Protein AF-A0A2M9EY17-F1 (afdb_monomer_lite)

Foldseek 3Di:
DDDPPPPPVVVVVPDPPPPDDPVRVVVVVVVVVVVVVVPDDPDDDDDDDDDDDDDDDDDPDPPVVPPVVPPPDPDDDDDDDDDDDDDDDDDDDDDDDDDPPPDQDDDDQVVVLVVVVVLLVCLVVVQQLVNLVQAAQPLAEFEALALDDDPQGDGDHSVCSRCQLVDQDWHQRAAAPPRHTPIGRPVVCSVPRVPSVVQVPQPDKDKQDPDPPPVSSVSVCVVVVQKIKIKRWHFADVVVPRQFTKIWIFIWHAHPVPRDTGTNYIHIHHRGD

pLDDT: mean 73.75, std 23.74, range [29.44, 98.62]

Organism: NCBI:txid2041346

Radius of gyration: 27.08 Å; chains: 1; bounding box: 91×49×74 Å

Structure (mmCIF, N/CA/C/O backbone):
data_AF-A0A2M9EY17-F1
#
_entry.id   AF-A0A2M9EY17-F1
#
loop_
_atom_site.group_PDB
_atom_site.id
_atom_site.type_symbol
_atom_site.label_atom_id
_atom_site.label_alt_id
_atom_site.label_comp_id
_atom_site.label_asym_id
_atom_site.label_entity_id
_atom_site.label_seq_id
_atom_site.pdbx_PDB_ins_code
_atom_site.Cartn_x
_atom_site.Cartn_y
_atom_site.Cartn_z
_atom_site.occupancy
_atom_site.B_iso_or_equiv
_atom_site.auth_seq_id
_atom_site.auth_comp_id
_atom_site.auth_asym_id
_atom_site.auth_atom_id
_atom_site.pdbx_PDB_model_num
ATOM 1 N N . MET A 1 1 ? 20.977 26.291 55.403 1.00 42.66 1 MET A N 1
ATOM 2 C CA . MET A 1 1 ? 21.279 25.354 54.302 1.00 42.66 1 MET A CA 1
ATOM 3 C C . MET A 1 1 ? 20.922 23.954 54.754 1.00 42.66 1 MET A C 1
ATOM 5 O O . MET A 1 1 ? 21.563 23.504 55.690 1.00 42.66 1 MET A O 1
ATOM 9 N N . ASN A 1 2 ? 19.903 23.319 54.171 1.00 39.16 2 ASN A N 1
ATOM 10 C CA . ASN A 1 2 ? 20.033 22.045 53.445 1.00 39.16 2 ASN A CA 1
ATOM 11 C C . ASN A 1 2 ? 18.623 21.537 53.087 1.00 39.16 2 ASN A C 1
ATOM 13 O O . ASN A 1 2 ? 18.095 20.661 53.755 1.00 39.16 2 ASN A O 1
ATOM 17 N N . ASP A 1 3 ? 18.000 22.141 52.072 1.00 48.25 3 ASP A N 1
ATOM 18 C CA . ASP A 1 3 ? 16.639 21.792 51.627 1.00 48.25 3 ASP A CA 1
ATOM 19 C C . ASP A 1 3 ? 16.604 21.599 50.099 1.00 48.25 3 ASP A C 1
ATOM 21 O O . ASP A 1 3 ? 15.743 22.098 49.382 1.00 48.25 3 ASP A O 1
ATOM 25 N N . GLN A 1 4 ? 17.643 20.943 49.569 1.00 44.94 4 GLN A N 1
ATOM 26 C CA . GLN A 1 4 ? 17.802 20.672 48.132 1.00 44.94 4 GLN A CA 1
ATOM 27 C C . GLN A 1 4 ? 17.848 19.179 47.780 1.00 44.94 4 GLN A C 1
ATOM 29 O O . GLN A 1 4 ? 18.034 18.841 46.618 1.00 44.94 4 GLN A O 1
ATOM 34 N N . HIS A 1 5 ? 17.645 18.276 48.745 1.00 44.19 5 HIS A N 1
ATOM 35 C CA . HIS A 1 5 ? 17.705 16.832 48.483 1.00 44.19 5 HIS A CA 1
ATOM 36 C C . HIS A 1 5 ? 16.340 16.162 48.254 1.00 44.19 5 HIS A C 1
ATOM 38 O O . HIS A 1 5 ? 16.318 15.052 47.748 1.00 44.19 5 HIS A O 1
ATOM 44 N N . HIS A 1 6 ? 15.207 16.810 48.550 1.00 48.88 6 HIS A N 1
ATOM 45 C CA . HIS A 1 6 ? 13.870 16.212 48.350 1.00 48.88 6 HIS A CA 1
ATOM 46 C C . HIS A 1 6 ? 13.214 16.525 46.993 1.00 48.88 6 HIS A C 1
ATOM 48 O O . HIS A 1 6 ? 12.151 16.002 46.664 1.00 48.88 6 HIS A O 1
ATOM 54 N N . THR A 1 7 ? 13.838 17.370 46.173 1.00 49.84 7 THR A N 1
ATOM 55 C CA . THR A 1 7 ? 13.263 17.839 44.901 1.00 49.84 7 THR A CA 1
ATOM 56 C C . THR A 1 7 ? 13.821 17.132 43.666 1.00 49.84 7 THR A C 1
ATOM 58 O O . THR A 1 7 ? 13.315 17.372 42.571 1.00 49.84 7 THR A O 1
ATOM 61 N N . ALA A 1 8 ? 14.830 16.266 43.822 1.00 41.91 8 ALA A N 1
ATOM 62 C CA . ALA A 1 8 ? 15.390 15.469 42.729 1.00 41.91 8 ALA A CA 1
ATOM 63 C C . ALA A 1 8 ? 14.591 14.176 42.496 1.00 41.91 8 ALA A C 1
ATOM 65 O O . ALA A 1 8 ? 14.202 13.908 41.363 1.00 41.91 8 ALA A O 1
ATOM 66 N N . ASP A 1 9 ? 14.259 13.445 43.564 1.00 43.22 9 ASP A N 1
ATOM 67 C CA . ASP A 1 9 ? 13.534 12.168 43.463 1.00 43.22 9 ASP A CA 1
ATOM 68 C C . ASP A 1 9 ? 12.094 12.374 42.968 1.00 43.22 9 ASP A C 1
ATOM 70 O O . ASP A 1 9 ? 11.651 11.721 42.030 1.00 43.22 9 ASP A O 1
ATOM 74 N N . THR A 1 10 ? 11.413 13.411 43.465 1.00 47.94 10 THR A N 1
ATOM 75 C CA . THR A 1 10 ? 10.049 13.772 43.033 1.00 47.94 10 THR A CA 1
ATOM 76 C C . THR A 1 10 ? 9.971 14.208 41.557 1.00 47.94 10 THR A C 1
ATOM 78 O O . THR A 1 10 ? 8.896 14.229 40.966 1.00 47.94 10 THR A O 1
ATOM 81 N N . LYS A 1 11 ? 11.104 14.574 40.939 1.00 44.88 11 LYS A N 1
ATOM 82 C CA . LYS A 1 11 ? 11.179 14.943 39.515 1.00 44.88 11 LYS A CA 1
ATOM 83 C C . LYS A 1 11 ? 11.562 13.777 38.606 1.00 44.88 11 LYS A C 1
ATOM 85 O O . LYS A 1 11 ? 11.354 13.894 37.405 1.00 44.88 11 LYS A O 1
ATOM 90 N N . LEU A 1 12 ? 12.090 12.681 39.149 1.00 43.88 12 LEU A N 1
ATOM 91 C CA . LEU A 1 12 ? 12.387 11.461 38.393 1.00 43.88 12 LEU A CA 1
ATOM 92 C C . LEU A 1 12 ? 11.115 10.648 38.106 1.00 43.88 12 LEU A C 1
ATOM 94 O O . LEU A 1 12 ? 10.988 10.104 37.014 1.00 43.88 12 LEU A O 1
ATOM 98 N N . ASP A 1 13 ? 10.139 10.673 39.017 1.00 47.03 13 ASP A N 1
ATOM 99 C CA . ASP A 1 13 ? 8.850 9.976 38.858 1.00 47.03 13 ASP A CA 1
ATOM 100 C C . ASP A 1 13 ? 7.864 10.687 37.909 1.00 47.03 13 ASP A C 1
ATOM 102 O O . ASP A 1 13 ? 6.855 10.113 37.508 1.00 47.03 13 ASP A O 1
ATOM 106 N N . ALA A 1 14 ? 8.153 11.936 37.525 1.00 45.75 14 ALA A N 1
ATOM 107 C CA . ALA A 1 14 ? 7.333 12.733 36.607 1.00 45.75 14 ALA A CA 1
ATOM 108 C C . ALA A 1 14 ? 7.756 12.600 35.131 1.00 45.75 14 ALA A C 1
ATOM 110 O O . ALA A 1 14 ? 7.142 13.217 34.258 1.00 45.75 14 ALA A O 1
ATOM 111 N N . PHE A 1 15 ? 8.801 11.820 34.834 1.00 33.03 15 PHE A N 1
ATOM 112 C CA . PHE A 1 15 ? 9.148 11.495 33.455 1.00 33.03 15 PHE A CA 1
ATOM 113 C C . PHE A 1 15 ? 8.237 10.371 32.954 1.00 33.03 15 PHE A C 1
ATOM 115 O O . PHE A 1 15 ? 8.112 9.352 33.638 1.00 33.03 15 PHE A O 1
ATOM 122 N N . PRO A 1 16 ? 7.628 10.495 31.759 1.00 39.47 16 PRO A N 1
ATOM 123 C CA . PRO A 1 16 ? 6.970 9.362 31.135 1.00 39.47 16 PRO A CA 1
ATOM 124 C C . PRO A 1 16 ? 8.016 8.258 30.978 1.00 39.47 16 PRO A C 1
ATOM 126 O O . PRO A 1 16 ? 8.983 8.388 30.226 1.00 39.47 16 PRO A O 1
ATOM 129 N N . THR A 1 17 ? 7.856 7.177 31.738 1.00 43.03 17 THR A N 1
ATOM 130 C CA . THR A 1 17 ? 8.627 5.963 31.506 1.00 43.03 17 THR A CA 1
ATOM 131 C C . THR A 1 17 ? 8.136 5.419 30.179 1.00 43.03 17 THR A C 1
ATOM 133 O O . THR A 1 17 ? 7.082 4.795 30.100 1.00 43.03 17 THR A O 1
ATOM 136 N N . TYR A 1 18 ? 8.869 5.716 29.109 1.00 47.34 18 TYR A N 1
ATOM 137 C CA . TYR A 1 18 ? 8.603 5.149 27.797 1.00 47.34 18 TYR A CA 1
ATOM 138 C C . TYR A 1 18 ? 8.877 3.642 27.880 1.00 47.34 18 TYR A C 1
ATOM 140 O O . TYR A 1 18 ? 9.994 3.169 27.664 1.00 47.34 18 TYR A O 1
ATOM 148 N N . ARG A 1 19 ? 7.866 2.876 28.303 1.00 48.00 19 ARG A N 1
ATOM 149 C CA . ARG A 1 19 ? 7.879 1.418 28.259 1.00 48.00 19 ARG A CA 1
ATOM 150 C C . ARG A 1 19 ? 7.692 1.017 26.804 1.00 48.00 19 ARG A C 1
ATOM 152 O O . ARG A 1 19 ? 6.577 0.869 26.327 1.00 48.00 19 ARG A O 1
ATOM 159 N N . MET A 1 20 ? 8.808 0.868 26.102 1.00 58.88 20 MET A N 1
ATOM 160 C CA . MET A 1 20 ? 8.839 0.192 24.808 1.00 58.88 20 MET A CA 1
ATOM 161 C C . MET A 1 20 ? 8.267 -1.222 24.962 1.00 58.88 20 MET A C 1
ATOM 163 O O . MET A 1 20 ? 8.615 -1.906 25.930 1.00 58.88 20 MET A O 1
ATOM 167 N N . SER A 1 21 ? 7.430 -1.657 24.016 1.00 71.88 21 SER A N 1
ATOM 168 C CA . SER A 1 21 ? 6.984 -3.052 23.926 1.00 71.88 21 SER A CA 1
ATOM 169 C C . SER A 1 21 ? 8.189 -3.993 23.799 1.00 71.88 21 SER A C 1
ATOM 171 O O . SER A 1 21 ? 9.251 -3.594 23.310 1.00 71.88 21 SER A O 1
ATOM 173 N N . GLU A 1 22 ? 8.048 -5.255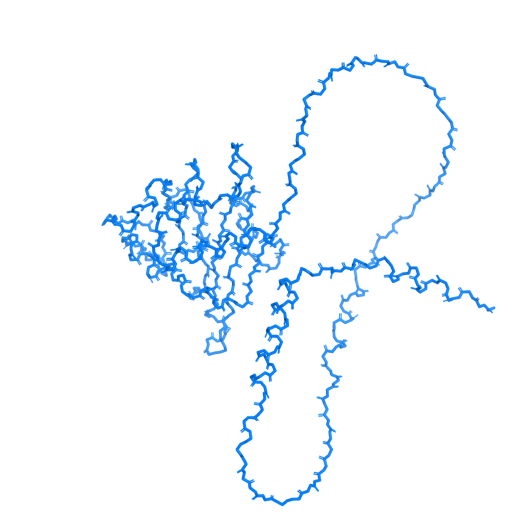 24.216 1.00 58.22 22 GLU A N 1
ATOM 174 C CA . GLU A 1 22 ? 9.139 -6.235 24.082 1.00 58.22 22 GLU A CA 1
ATOM 175 C C . GLU A 1 22 ? 9.585 -6.396 22.620 1.00 58.22 22 GLU A C 1
ATOM 177 O O . GLU A 1 22 ? 10.775 -6.554 22.356 1.00 58.22 22 GLU A O 1
ATOM 182 N N . SER A 1 23 ? 8.659 -6.261 21.661 1.00 56.22 23 SER A N 1
ATOM 183 C CA . SER A 1 23 ? 8.964 -6.278 20.227 1.00 56.22 23 SER A CA 1
ATOM 184 C C . SER A 1 23 ? 9.817 -5.083 19.794 1.00 56.22 23 SER A C 1
ATOM 186 O O . SER A 1 23 ? 10.817 -5.271 19.101 1.00 56.22 23 SER A O 1
ATOM 188 N N . ALA A 1 24 ? 9.492 -3.868 20.247 1.00 58.94 24 ALA A N 1
ATOM 189 C CA . ALA A 1 24 ? 10.274 -2.670 19.950 1.00 58.94 24 ALA A CA 1
ATOM 190 C C . ALA A 1 24 ? 11.677 -2.743 20.573 1.00 58.94 24 ALA A C 1
ATOM 192 O O . ALA A 1 24 ? 12.666 -2.425 19.911 1.00 58.94 24 ALA A O 1
ATOM 193 N N . GLN A 1 25 ? 11.787 -3.230 21.814 1.00 60.50 25 GLN A N 1
ATOM 194 C CA . GLN A 1 25 ? 13.082 -3.459 22.461 1.00 60.50 25 GLN A CA 1
ATOM 195 C C . GLN A 1 25 ? 13.911 -4.502 21.711 1.00 60.50 25 GLN A C 1
ATOM 197 O O . GLN A 1 25 ? 15.105 -4.296 21.488 1.00 60.50 25 GLN A O 1
ATOM 202 N N . HIS A 1 26 ? 13.283 -5.601 21.287 1.00 56.53 26 HIS A N 1
ATOM 203 C CA . HIS A 1 26 ? 13.953 -6.653 20.535 1.00 56.53 26 HIS A CA 1
ATOM 204 C C . HIS A 1 26 ? 14.445 -6.149 19.173 1.00 56.53 26 HIS A C 1
ATOM 206 O O . HIS A 1 26 ? 15.588 -6.413 18.810 1.00 56.53 26 HIS A O 1
ATOM 212 N N . ARG A 1 27 ? 13.636 -5.356 18.459 1.00 63.97 27 ARG A N 1
ATOM 213 C CA . ARG A 1 27 ? 13.999 -4.751 17.168 1.00 63.97 27 ARG A CA 1
ATOM 214 C C . ARG A 1 27 ? 15.152 -3.759 17.299 1.00 63.97 27 ARG A C 1
ATOM 216 O O . ARG A 1 27 ? 16.126 -3.854 16.558 1.00 63.97 27 ARG A O 1
ATOM 223 N N . ILE A 1 28 ? 15.096 -2.859 18.284 1.00 65.31 28 ILE A N 1
ATOM 224 C CA . ILE A 1 28 ? 16.197 -1.923 18.569 1.00 65.31 28 ILE A CA 1
ATOM 225 C C . ILE A 1 28 ? 17.470 -2.698 18.906 1.00 65.31 28 ILE A C 1
ATOM 227 O O . ILE A 1 28 ? 18.537 -2.391 18.379 1.00 65.31 28 ILE A O 1
ATOM 231 N N . HIS A 1 29 ? 17.364 -3.732 19.742 1.00 65.81 29 HIS A N 1
ATOM 232 C CA . HIS A 1 29 ? 18.496 -4.588 20.071 1.00 65.81 29 HIS A CA 1
ATOM 233 C C . HIS A 1 29 ? 19.084 -5.255 18.821 1.00 65.81 29 HIS A C 1
ATOM 235 O O . HIS A 1 29 ? 20.292 -5.185 18.613 1.00 65.81 29 HIS A O 1
ATOM 241 N N . GLN A 1 30 ? 18.253 -5.842 17.957 1.00 70.81 30 GLN A N 1
ATOM 242 C CA . GLN A 1 30 ? 18.705 -6.467 16.712 1.00 70.81 30 GLN A CA 1
ATOM 243 C C . GLN A 1 30 ? 19.385 -5.468 15.771 1.00 70.81 30 GLN A C 1
ATOM 245 O O . GLN A 1 30 ? 20.467 -5.761 15.261 1.00 70.81 30 GLN A O 1
ATOM 250 N N . ASN A 1 31 ? 18.818 -4.273 15.597 1.00 63.84 31 ASN A N 1
ATOM 251 C CA . ASN A 1 31 ? 19.396 -3.231 14.749 1.00 63.84 31 ASN A CA 1
ATOM 252 C C . ASN A 1 31 ? 20.751 -2.750 15.290 1.00 63.84 31 ASN A C 1
ATOM 254 O O . ASN A 1 31 ? 21.710 -2.616 14.528 1.00 63.84 31 ASN A O 1
ATOM 258 N N . VAL A 1 32 ? 20.873 -2.581 16.612 1.00 68.62 32 VAL A N 1
ATOM 259 C CA . VAL A 1 32 ? 22.149 -2.254 17.269 1.00 68.62 32 VAL A CA 1
ATOM 260 C C . VAL A 1 32 ? 23.169 -3.377 17.074 1.00 68.62 32 VAL A C 1
ATOM 262 O O . VAL A 1 32 ? 24.311 -3.103 16.711 1.00 68.62 32 VAL A O 1
ATOM 265 N N . MET A 1 33 ? 22.783 -4.641 17.264 1.00 75.81 33 MET A N 1
ATOM 266 C CA . MET A 1 33 ? 23.694 -5.779 17.094 1.00 75.81 33 MET A CA 1
ATOM 267 C C . MET A 1 33 ? 24.167 -5.918 15.641 1.00 75.81 33 MET A C 1
ATOM 269 O O . MET A 1 33 ? 25.360 -6.099 15.408 1.00 75.81 33 MET A O 1
ATOM 273 N N . LYS A 1 34 ? 23.273 -5.735 14.663 1.00 71.00 34 LYS A N 1
ATOM 274 C CA . LYS A 1 34 ? 23.604 -5.727 13.230 1.00 71.00 34 LYS A CA 1
ATOM 275 C C . LYS A 1 34 ? 24.572 -4.590 12.882 1.00 71.00 34 LYS A C 1
ATOM 277 O O . LYS A 1 34 ? 25.550 -4.818 12.172 1.00 71.00 34 LYS A O 1
ATOM 282 N N . ALA A 1 35 ? 24.358 -3.389 13.423 1.00 65.50 35 ALA A N 1
ATOM 283 C CA . ALA A 1 35 ? 25.265 -2.255 13.235 1.00 65.50 35 ALA A CA 1
ATOM 284 C C . ALA A 1 35 ? 26.655 -2.514 13.848 1.00 65.50 35 ALA A C 1
ATOM 286 O O . ALA A 1 35 ? 27.679 -2.205 13.235 1.00 65.50 35 ALA A O 1
ATOM 287 N N . LEU A 1 36 ? 26.709 -3.141 15.028 1.00 64.62 36 LEU A N 1
ATOM 288 C CA . LEU A 1 36 ? 27.965 -3.535 15.675 1.00 64.62 36 LEU A CA 1
ATOM 289 C C . LEU A 1 36 ? 28.702 -4.635 14.894 1.00 64.62 36 LEU A C 1
ATOM 291 O O . LEU A 1 36 ? 29.928 -4.589 14.787 1.00 64.62 36 LEU A O 1
ATOM 295 N N . GLU A 1 37 ? 27.980 -5.591 14.305 1.00 73.50 37 GLU A N 1
ATOM 296 C CA . GLU A 1 37 ? 28.561 -6.617 13.431 1.00 73.50 37 GLU A CA 1
ATOM 297 C C . GLU A 1 37 ? 29.137 -6.024 12.141 1.00 73.50 37 GLU A C 1
ATOM 299 O O . GLU A 1 37 ? 30.220 -6.422 11.709 1.00 73.50 37 GLU A O 1
ATOM 304 N N . GLN A 1 38 ? 28.461 -5.039 11.546 1.00 65.06 38 GLN A N 1
ATOM 305 C CA . GLN A 1 38 ? 28.945 -4.346 10.348 1.00 65.06 38 GLN A CA 1
ATOM 306 C C . GLN A 1 38 ? 30.191 -3.490 10.620 1.00 65.06 38 GLN A C 1
ATOM 308 O O . GLN A 1 38 ? 31.031 -3.327 9.734 1.00 65.06 38 GLN A O 1
ATOM 313 N N . GLN A 1 39 ? 30.349 -2.989 11.848 1.00 48.94 39 GLN A N 1
ATOM 314 C CA . GLN A 1 39 ? 31.525 -2.225 12.272 1.00 48.94 39 GLN A CA 1
ATOM 315 C C . GLN A 1 39 ? 32.676 -3.091 12.806 1.00 48.94 39 GLN A C 1
ATOM 317 O O . GLN A 1 39 ? 33.771 -2.570 13.037 1.00 48.94 39 GLN A O 1
ATOM 322 N N . ALA A 1 40 ? 32.488 -4.404 12.976 1.00 43.78 40 ALA A N 1
ATOM 323 C CA . ALA A 1 40 ? 33.559 -5.292 13.408 1.00 43.78 40 ALA A CA 1
ATOM 324 C C . ALA A 1 40 ? 34.604 -5.460 12.281 1.00 43.78 40 ALA A C 1
ATOM 326 O O . ALA A 1 40 ? 34.303 -6.030 11.226 1.00 43.78 40 ALA A O 1
ATOM 327 N N . PRO A 1 41 ? 35.863 -5.010 12.457 1.00 46.22 41 PRO A N 1
ATOM 328 C CA . PRO A 1 41 ? 36.870 -5.161 11.419 1.00 46.22 41 PRO A CA 1
ATOM 329 C C . PRO A 1 41 ? 37.182 -6.649 11.209 1.00 46.22 41 PRO A C 1
ATOM 331 O O . PRO A 1 41 ? 37.627 -7.337 12.129 1.00 46.22 41 PRO A O 1
ATOM 334 N N . LYS A 1 42 ? 37.027 -7.146 9.973 1.00 44.19 42 LYS A N 1
ATOM 335 C CA . LYS A 1 42 ? 37.555 -8.455 9.550 1.00 44.19 42 LYS A CA 1
ATOM 336 C C . LYS A 1 42 ? 39.089 -8.423 9.585 1.00 44.19 42 LYS A C 1
ATOM 338 O O . LYS A 1 42 ? 39.743 -8.235 8.560 1.00 44.19 42 LYS A O 1
ATOM 343 N N . GLN A 1 43 ? 39.689 -8.608 10.761 1.00 39.84 43 GLN A N 1
ATOM 344 C CA . GLN A 1 43 ? 41.131 -8.804 10.893 1.00 39.84 43 GLN A CA 1
ATOM 345 C C . GLN A 1 43 ? 41.516 -10.170 10.312 1.00 39.84 43 GLN A C 1
ATOM 347 O O . GLN A 1 43 ? 41.416 -11.207 10.966 1.00 39.84 43 GLN A O 1
ATOM 352 N N . LYS A 1 44 ? 42.010 -10.177 9.069 1.00 37.06 44 LYS A N 1
ATOM 353 C CA . LYS A 1 44 ? 42.885 -11.256 8.604 1.00 37.06 44 LYS A CA 1
ATOM 354 C C . LYS A 1 44 ? 44.183 -11.178 9.410 1.00 37.06 44 LYS A C 1
ATOM 356 O O . LYS A 1 44 ? 44.925 -10.205 9.315 1.00 37.06 44 LYS A O 1
ATOM 361 N N . LEU A 1 45 ? 44.441 -12.214 10.204 1.00 37.00 45 LEU A N 1
ATOM 362 C CA . LEU A 1 45 ? 45.699 -12.435 10.915 1.00 37.00 45 LEU A CA 1
ATOM 363 C C . LEU A 1 45 ? 46.871 -12.493 9.922 1.00 37.00 45 LEU A C 1
ATOM 365 O O . LEU A 1 45 ? 47.128 -13.528 9.312 1.00 37.00 45 LEU A O 1
ATOM 369 N N . THR A 1 46 ? 47.632 -11.406 9.811 1.00 36.28 46 THR A N 1
ATOM 370 C CA . THR A 1 46 ? 49.025 -11.453 9.352 1.00 36.28 46 THR A CA 1
ATOM 371 C C . THR A 1 46 ? 49.934 -10.913 10.446 1.00 36.28 46 THR A C 1
ATOM 373 O O . THR A 1 46 ? 49.801 -9.789 10.920 1.00 36.28 46 THR A O 1
ATOM 376 N N . ARG A 1 47 ? 50.833 -11.792 10.877 1.00 40.50 47 ARG A N 1
ATOM 377 C CA . ARG A 1 47 ? 51.771 -11.685 11.995 1.00 40.50 47 ARG A CA 1
ATOM 378 C C . ARG A 1 47 ? 52.835 -10.608 11.719 1.00 40.50 47 ARG A C 1
ATOM 380 O O . ARG A 1 47 ? 53.513 -10.707 10.702 1.00 40.50 47 ARG A O 1
ATOM 387 N N . GLY A 1 48 ? 53.044 -9.647 12.632 1.00 35.44 48 GLY A N 1
ATOM 388 C CA . GLY A 1 48 ? 54.162 -8.694 12.514 1.00 35.44 48 GLY A CA 1
ATOM 389 C C . GLY A 1 48 ? 54.229 -7.528 13.522 1.00 35.44 48 GLY A C 1
ATOM 390 O O . GLY A 1 48 ? 53.868 -6.417 13.185 1.00 35.44 48 GLY A O 1
ATOM 391 N N . ILE A 1 49 ? 54.754 -7.801 14.725 1.00 35.75 49 ILE A N 1
ATOM 392 C CA . ILE A 1 49 ? 55.632 -6.962 15.587 1.00 35.75 49 ILE A CA 1
ATOM 393 C C . ILE A 1 49 ? 55.198 -5.534 16.053 1.00 35.75 49 ILE A C 1
ATOM 395 O O . ILE A 1 49 ? 55.438 -4.525 15.402 1.00 35.75 49 ILE A O 1
ATOM 399 N N . SER A 1 50 ? 54.854 -5.507 17.353 1.00 39.28 50 SER A N 1
ATOM 400 C CA . SER A 1 50 ? 55.068 -4.507 18.434 1.00 39.28 50 SER A CA 1
ATOM 401 C C . SER A 1 50 ? 54.151 -3.272 18.612 1.00 39.28 50 SER A C 1
ATOM 403 O O . SER A 1 50 ? 53.737 -2.659 17.633 1.00 39.28 50 SER A O 1
ATOM 405 N N . PRO A 1 51 ? 53.839 -2.891 19.879 1.00 50.72 51 PRO A N 1
ATOM 406 C CA . PRO A 1 51 ? 52.788 -1.932 20.207 1.00 50.72 51 PRO A CA 1
ATOM 407 C C . PRO A 1 51 ? 53.344 -0.537 20.499 1.00 50.72 51 PRO A C 1
ATOM 409 O O . PRO A 1 51 ? 54.391 -0.410 21.139 1.00 50.72 51 PRO A O 1
ATOM 412 N N . ARG A 1 52 ? 52.596 0.510 20.127 1.00 36.06 52 ARG A N 1
ATOM 413 C CA . ARG A 1 52 ? 52.645 1.815 20.799 1.00 36.06 52 ARG A CA 1
ATOM 414 C C . ARG A 1 52 ? 51.515 2.751 20.344 1.00 36.06 52 ARG A C 1
ATOM 416 O O . ARG A 1 52 ? 51.390 3.033 19.163 1.00 36.06 52 ARG A O 1
ATOM 423 N N . ILE A 1 53 ? 50.832 3.297 21.358 1.00 43.47 53 ILE A N 1
ATOM 424 C CA . ILE A 1 53 ? 50.261 4.657 21.437 1.00 43.47 53 ILE A CA 1
ATOM 425 C C . ILE A 1 53 ? 48.758 4.824 21.096 1.00 43.47 53 ILE A C 1
ATOM 427 O O . ILE A 1 53 ? 48.344 4.956 19.955 1.00 43.47 53 ILE A O 1
ATOM 431 N N . THR A 1 54 ? 48.007 4.862 22.209 1.00 39.59 54 THR A N 1
ATOM 432 C CA . THR A 1 54 ? 46.912 5.772 22.618 1.00 39.59 54 THR A CA 1
ATOM 433 C C . THR A 1 54 ? 45.565 5.809 21.897 1.00 39.59 54 THR A C 1
ATOM 435 O O . THR A 1 54 ? 45.444 6.153 20.728 1.00 39.59 54 THR A O 1
ATOM 438 N N . ALA A 1 55 ? 44.549 5.593 22.737 1.00 39.59 55 ALA A N 1
ATOM 439 C CA . ALA A 1 55 ? 43.142 5.912 22.574 1.00 39.59 55 ALA A CA 1
ATOM 440 C C . ALA A 1 55 ? 42.878 7.399 22.275 1.00 39.59 55 ALA A C 1
ATOM 442 O O . ALA A 1 55 ? 43.535 8.279 22.831 1.00 39.59 55 ALA A O 1
ATOM 443 N N . GLY A 1 56 ? 41.841 7.658 21.478 1.00 40.62 56 GLY A N 1
ATOM 444 C CA . GLY A 1 56 ? 41.233 8.973 21.313 1.00 40.62 56 GLY A CA 1
ATOM 445 C C . GLY A 1 56 ? 39.939 8.885 20.501 1.00 40.62 56 GLY A C 1
ATOM 446 O O . GLY A 1 56 ? 39.945 8.287 19.433 1.00 40.62 56 GLY A O 1
ATOM 447 N N . LEU A 1 57 ? 38.886 9.536 21.015 1.00 38.97 57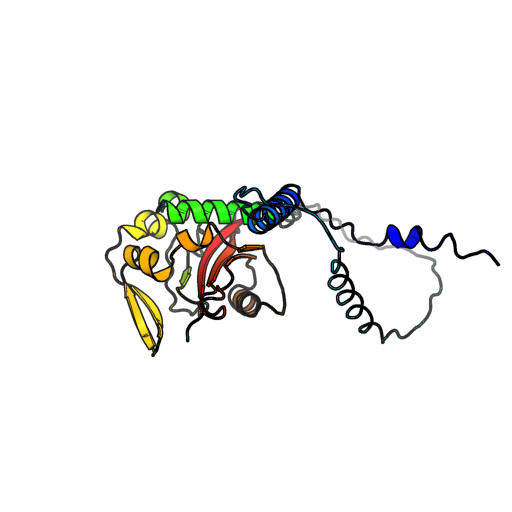 LEU A N 1
ATOM 448 C CA . LEU A 1 57 ? 37.585 9.847 20.390 1.00 38.97 57 LEU A CA 1
ATOM 449 C C . LEU A 1 57 ? 36.440 8.823 20.544 1.00 38.97 57 LEU A C 1
ATOM 451 O O . LEU A 1 57 ? 35.966 8.246 19.576 1.00 38.97 57 LEU A O 1
ATOM 455 N N . ILE A 1 58 ? 35.886 8.727 21.758 1.00 44.41 58 ILE A N 1
ATOM 456 C CA . ILE A 1 58 ? 34.445 8.481 21.958 1.00 44.41 58 ILE A CA 1
ATOM 457 C C . ILE A 1 58 ? 33.963 9.492 23.002 1.00 44.41 58 ILE A C 1
ATOM 459 O O . ILE A 1 58 ? 33.982 9.191 24.189 1.00 44.41 58 ILE A O 1
ATOM 463 N N . ALA A 1 59 ? 33.633 10.721 22.586 1.00 48.09 59 ALA A N 1
ATOM 464 C CA . ALA A 1 59 ? 32.985 11.707 23.466 1.00 48.09 59 ALA A CA 1
ATOM 465 C C . ALA A 1 59 ? 32.448 12.965 22.741 1.00 48.09 59 ALA A C 1
ATOM 467 O O . ALA A 1 59 ? 32.552 14.046 23.303 1.00 48.09 59 ALA A O 1
ATOM 468 N N . ILE A 1 60 ? 31.907 12.907 21.513 1.00 46.19 60 ILE A N 1
ATOM 469 C CA . ILE A 1 60 ? 31.252 14.101 20.910 1.00 46.19 60 ILE A CA 1
ATOM 470 C C . ILE A 1 60 ? 30.037 13.720 20.042 1.00 46.19 60 ILE A C 1
ATOM 472 O O . ILE A 1 60 ? 29.934 14.115 18.890 1.00 46.19 60 ILE A O 1
ATOM 476 N N . ALA A 1 61 ? 29.104 12.936 20.586 1.00 40.31 61 ALA A N 1
ATOM 477 C CA . ALA A 1 61 ? 27.775 12.767 19.970 1.00 40.31 61 ALA A CA 1
ATOM 478 C C . ALA A 1 61 ? 26.611 12.930 20.967 1.00 40.31 61 ALA A C 1
ATOM 480 O O . ALA A 1 61 ? 25.490 13.203 20.561 1.00 40.31 61 ALA A O 1
ATOM 481 N N . ALA A 1 62 ? 26.870 12.869 22.279 1.00 42.72 62 ALA A N 1
ATOM 482 C CA . ALA A 1 62 ? 25.832 13.000 23.308 1.00 42.72 62 ALA A CA 1
ATOM 483 C C . ALA A 1 62 ? 25.565 14.448 23.779 1.00 42.72 62 ALA A C 1
ATOM 485 O O . ALA A 1 62 ? 24.666 14.670 24.582 1.00 42.72 62 ALA A O 1
ATOM 486 N N . LEU A 1 63 ? 26.333 15.444 23.313 1.00 42.69 63 LEU A N 1
ATOM 487 C CA . LEU A 1 63 ? 26.287 16.815 23.856 1.00 42.69 63 LEU A CA 1
ATOM 488 C C . LEU A 1 63 ? 25.581 17.846 22.959 1.00 42.69 63 LEU A C 1
ATOM 490 O O . LEU A 1 63 ? 25.344 18.961 23.409 1.00 42.69 63 LEU A O 1
ATOM 494 N N . PHE A 1 64 ? 25.179 17.472 21.740 1.00 43.47 64 PHE A N 1
ATOM 495 C CA . PHE A 1 64 ? 24.362 18.334 20.871 1.00 43.47 64 PHE A CA 1
ATOM 496 C C . PHE A 1 64 ? 22.848 18.091 21.001 1.00 43.47 64 PHE A C 1
ATOM 498 O O . PHE A 1 64 ? 22.067 18.949 20.606 1.00 43.47 64 PHE A O 1
ATOM 505 N N . ILE A 1 65 ? 22.420 16.989 21.628 1.00 47.34 65 ILE A N 1
ATOM 506 C CA . ILE A 1 65 ? 20.991 16.685 21.851 1.00 47.34 65 ILE A CA 1
ATOM 507 C C . ILE A 1 65 ? 20.430 17.434 23.081 1.00 47.34 65 ILE A C 1
ATOM 509 O O . ILE A 1 65 ? 19.232 17.678 23.175 1.00 47.34 65 ILE A O 1
ATOM 513 N N . LEU A 1 66 ? 21.284 17.889 24.008 1.00 44.81 66 LEU A N 1
ATOM 514 C CA . LEU A 1 66 ? 20.844 18.550 25.248 1.00 44.81 66 LEU A CA 1
ATOM 515 C C . LEU A 1 66 ? 20.682 20.077 25.153 1.00 44.81 66 LEU A C 1
ATOM 517 O O . LEU A 1 66 ? 20.073 20.674 26.037 1.00 44.81 66 LEU A O 1
ATOM 521 N N . THR A 1 67 ? 21.180 20.732 24.102 1.00 45.12 67 THR A N 1
ATOM 522 C CA . THR A 1 67 ? 21.099 22.201 23.972 1.00 45.12 67 THR A CA 1
ATOM 523 C C . THR A 1 67 ? 19.880 22.689 23.187 1.00 45.12 67 THR A C 1
ATOM 525 O O . THR A 1 67 ? 19.500 23.848 23.340 1.00 45.12 67 THR A O 1
ATOM 528 N N . ILE A 1 68 ? 19.203 21.819 22.430 1.00 50.28 68 ILE A N 1
ATOM 529 C CA . ILE A 1 68 ? 17.997 22.173 21.654 1.00 50.28 68 ILE A CA 1
ATOM 530 C C . ILE A 1 68 ? 16.697 21.987 22.471 1.00 50.28 68 ILE A C 1
ATOM 532 O O . ILE A 1 68 ? 15.640 22.453 22.065 1.00 50.28 68 ILE A O 1
ATOM 536 N N . LEU A 1 69 ? 16.758 21.433 23.690 1.00 41.81 69 LEU A N 1
ATOM 537 C CA . LEU A 1 69 ? 15.582 21.305 24.572 1.00 41.81 69 LEU A CA 1
ATOM 538 C C . LEU A 1 69 ? 15.294 22.536 25.461 1.00 41.81 69 LEU A C 1
ATOM 540 O O . LEU A 1 69 ? 14.313 22.540 26.199 1.00 41.81 69 LEU A O 1
ATOM 544 N N . SER A 1 70 ? 16.133 23.580 25.431 1.00 44.97 70 SER A N 1
ATOM 545 C CA . SER A 1 70 ? 16.085 24.672 26.429 1.00 44.97 70 SER A CA 1
ATOM 546 C C . SER A 1 70 ? 15.403 25.971 25.970 1.00 44.97 70 SER A C 1
ATOM 548 O O . SER A 1 70 ? 15.488 26.966 26.686 1.00 44.97 70 SER A O 1
ATOM 550 N N . LEU A 1 71 ? 14.753 26.018 24.799 1.00 49.94 71 LEU A N 1
ATOM 551 C CA . LEU A 1 71 ? 14.345 27.300 24.189 1.00 49.94 71 LEU A CA 1
ATOM 552 C C . LEU A 1 71 ? 12.850 27.502 23.895 1.00 49.94 71 LEU A C 1
ATOM 554 O O . LEU A 1 71 ? 12.503 28.558 23.382 1.00 49.94 71 LEU A O 1
ATOM 558 N N . ASN A 1 72 ? 11.958 26.597 24.311 1.00 43.03 72 ASN A N 1
ATOM 559 C CA . ASN A 1 72 ? 10.503 26.786 24.159 1.00 43.03 72 ASN A CA 1
ATOM 560 C C . ASN A 1 72 ? 9.734 26.758 25.488 1.00 43.03 72 ASN A C 1
ATOM 562 O O . ASN A 1 72 ? 8.725 26.079 25.631 1.00 43.03 72 ASN A O 1
ATOM 566 N N . MET A 1 73 ? 10.194 27.528 26.474 1.00 43.41 73 MET A N 1
ATOM 567 C CA . MET A 1 73 ? 9.414 27.799 27.688 1.00 43.41 73 MET A CA 1
ATOM 568 C C . MET A 1 73 ? 9.471 29.282 28.037 1.00 43.41 73 MET A C 1
ATOM 570 O O . MET A 1 73 ? 10.094 29.676 29.016 1.00 43.41 73 MET A O 1
ATOM 574 N N . LEU A 1 74 ? 8.816 30.119 27.232 1.00 37.38 74 LEU A N 1
ATOM 575 C CA . LEU A 1 74 ? 8.521 31.499 27.611 1.00 37.38 74 LEU A CA 1
ATOM 576 C C . LEU A 1 74 ? 7.113 31.876 27.129 1.00 37.38 74 LEU A C 1
ATOM 578 O O . LEU A 1 74 ? 6.959 32.420 26.045 1.00 37.38 74 LEU A O 1
ATOM 582 N N . GLN A 1 75 ? 6.099 31.570 27.945 1.00 37.62 75 GLN A N 1
ATOM 583 C CA . GLN A 1 75 ? 4.914 32.411 28.183 1.00 37.62 75 GLN A CA 1
ATOM 584 C C . GLN A 1 75 ? 3.971 31.712 29.176 1.00 37.62 75 GLN A C 1
ATOM 586 O O . GLN A 1 75 ? 3.098 30.936 28.809 1.00 37.62 75 GLN A O 1
ATOM 591 N N . THR A 1 76 ? 4.138 32.014 30.463 1.00 35.06 76 THR A N 1
ATOM 592 C CA . THR A 1 76 ? 3.125 31.755 31.496 1.00 35.06 76 THR A CA 1
ATOM 593 C C . THR A 1 76 ? 2.682 33.092 32.078 1.00 35.06 76 THR A C 1
ATOM 595 O O . THR A 1 76 ? 3.503 33.821 32.638 1.00 35.06 76 THR A O 1
ATOM 598 N N . SER A 1 77 ? 1.393 33.412 31.967 1.00 37.91 77 SER A N 1
ATOM 599 C CA . SER A 1 77 ? 0.742 34.455 32.768 1.00 37.91 77 SER A CA 1
ATOM 600 C C . SER A 1 77 ? 0.160 33.835 34.048 1.00 37.91 77 SER A C 1
ATOM 602 O O . SER A 1 77 ? -0.393 32.739 33.968 1.00 37.91 77 SER A O 1
ATOM 604 N N . PRO A 1 78 ? 0.248 34.495 35.220 1.00 41.59 78 PRO A N 1
ATOM 605 C CA . PRO A 1 78 ? -0.291 33.967 36.469 1.00 41.59 78 PRO A CA 1
ATOM 606 C C . PRO A 1 78 ? -1.617 34.640 36.858 1.00 41.59 78 PRO A C 1
ATOM 608 O O . PRO A 1 78 ? -1.757 35.855 36.737 1.00 41.59 78 PRO A O 1
ATOM 611 N N . ASN A 1 79 ? -2.561 33.866 37.399 1.00 34.28 79 ASN A N 1
ATOM 612 C CA . ASN A 1 79 ? -3.422 34.278 38.521 1.00 34.28 79 ASN A CA 1
ATOM 613 C C . ASN A 1 79 ? -4.212 33.052 39.010 1.00 34.28 79 ASN A C 1
ATOM 615 O O . ASN A 1 79 ? -4.928 32.433 38.236 1.00 34.28 79 ASN A O 1
ATOM 619 N N . THR A 1 80 ? -3.895 32.523 40.192 1.00 33.69 80 THR A N 1
ATOM 620 C CA . THR A 1 80 ? -4.417 32.893 41.528 1.00 33.69 80 THR A CA 1
ATOM 621 C C . THR A 1 80 ? -5.593 31.999 41.917 1.00 33.69 80 THR A C 1
ATOM 623 O O . THR A 1 80 ? -6.694 32.110 41.391 1.00 33.69 80 THR A O 1
ATOM 626 N N . ALA A 1 81 ? -5.300 31.095 42.852 1.00 36.56 81 ALA A N 1
ATOM 627 C CA . ALA A 1 81 ? -6.256 30.276 43.584 1.00 36.56 81 ALA A CA 1
ATOM 628 C C . ALA A 1 81 ? -7.125 31.136 44.514 1.00 36.56 81 ALA A C 1
ATOM 630 O O . ALA A 1 81 ? -6.655 32.184 44.949 1.00 36.56 81 ALA A O 1
ATOM 631 N N . ILE A 1 82 ? -8.326 30.649 44.858 1.00 33.50 82 ILE A N 1
ATOM 632 C CA . ILE A 1 82 ? -8.896 30.621 46.223 1.00 33.50 82 ILE A CA 1
ATOM 633 C C . ILE A 1 82 ? -10.240 29.845 46.213 1.00 33.50 82 ILE A C 1
ATOM 635 O O . ILE A 1 82 ? -11.154 30.180 45.469 1.00 33.50 82 ILE A O 1
ATOM 639 N N . GLU A 1 83 ? -10.271 28.802 47.056 1.00 32.66 83 GLU A N 1
ATOM 640 C CA . GLU A 1 83 ? -11.354 28.265 47.916 1.00 32.66 83 GLU A CA 1
ATOM 641 C C . GLU A 1 83 ? -12.721 27.762 47.370 1.00 32.66 83 GLU A C 1
ATOM 643 O O . GLU A 1 83 ? -13.524 28.482 46.790 1.00 32.66 83 GLU A O 1
ATOM 648 N N . THR A 1 84 ? -13.032 26.506 47.729 1.00 29.44 84 THR A N 1
ATOM 649 C CA . THR A 1 84 ? -14.369 25.892 47.969 1.00 29.44 84 THR A CA 1
ATOM 650 C C . THR A 1 84 ? -14.820 26.169 49.432 1.00 29.44 84 THR A C 1
ATOM 652 O O . THR A 1 84 ? -13.941 26.564 50.202 1.00 29.44 84 THR A O 1
ATOM 655 N N . PRO A 1 85 ? -16.025 25.798 49.968 1.00 50.34 85 PRO A N 1
ATOM 656 C CA . PRO A 1 85 ? -17.400 25.458 49.478 1.00 50.34 85 PRO A CA 1
ATOM 657 C C . PRO A 1 85 ? -18.506 26.338 50.191 1.00 50.34 85 PRO A C 1
ATOM 659 O O . PRO A 1 85 ? -18.087 27.260 50.889 1.00 50.34 85 PRO A O 1
ATOM 662 N N . PRO A 1 86 ? -19.868 26.126 50.141 1.00 42.41 86 PRO A N 1
ATOM 663 C CA . PRO A 1 86 ? -20.644 24.875 49.953 1.00 42.41 86 PRO A CA 1
ATOM 664 C C . PRO A 1 86 ? -21.945 24.911 49.101 1.00 42.41 86 PRO A C 1
ATOM 666 O O . PRO A 1 86 ? -22.388 25.943 48.608 1.00 42.41 86 PRO A O 1
ATOM 669 N N . ALA A 1 87 ? -22.527 23.711 48.941 1.00 37.22 87 ALA A N 1
ATOM 670 C CA . ALA A 1 87 ? -23.742 23.341 48.197 1.00 37.22 87 ALA A CA 1
ATOM 671 C C . ALA A 1 87 ? -25.042 24.041 48.659 1.00 37.22 87 ALA A C 1
ATOM 673 O O . ALA A 1 87 ? -25.121 24.482 49.810 1.00 37.22 87 ALA A O 1
ATOM 674 N N . PRO A 1 88 ? -26.090 24.081 47.801 1.00 41.53 88 PRO A N 1
ATOM 675 C CA . PRO A 1 88 ? -27.235 23.176 48.028 1.00 41.53 88 PRO A CA 1
ATOM 676 C C . PRO A 1 88 ? -28.016 22.678 46.773 1.00 41.53 88 PRO A C 1
ATOM 678 O O . PRO A 1 88 ? -28.232 23.414 45.819 1.00 41.53 88 PRO A O 1
ATOM 681 N N . THR A 1 89 ? -28.491 21.428 46.893 1.00 34.81 89 THR A N 1
ATOM 682 C CA . THR A 1 89 ? -29.763 20.787 46.454 1.00 34.81 89 THR A CA 1
ATOM 683 C C . THR A 1 89 ? -30.237 20.773 44.979 1.00 34.81 89 THR A C 1
ATOM 685 O O . THR A 1 89 ? -30.502 21.801 44.367 1.00 34.81 89 THR A O 1
ATOM 688 N N . GLU A 1 90 ? -30.461 19.539 44.498 1.00 42.50 90 GLU A N 1
ATOM 689 C CA . GLU A 1 90 ? -31.116 19.063 43.258 1.00 42.50 90 GLU A CA 1
ATOM 690 C C . GLU A 1 90 ? -32.447 19.736 42.860 1.00 42.50 90 GLU A C 1
ATOM 692 O O . GLU A 1 90 ? -33.199 20.236 43.701 1.00 42.50 90 GLU A O 1
ATOM 697 N N . PRO A 1 91 ? -32.825 19.577 41.576 1.00 38.88 91 PRO A N 1
ATOM 698 C CA . PRO A 1 91 ? -33.936 18.668 41.285 1.00 38.88 91 PRO A CA 1
ATOM 699 C C . PRO A 1 91 ? -33.619 17.596 40.224 1.00 38.88 91 PRO A C 1
ATOM 701 O O . PRO A 1 91 ? -33.136 17.875 39.130 1.00 38.88 91 PRO A O 1
ATOM 704 N N . THR A 1 92 ? -33.992 16.371 40.591 1.00 41.72 92 THR A N 1
ATOM 705 C CA . THR A 1 92 ? -34.135 15.117 39.835 1.00 41.72 92 THR A CA 1
ATOM 706 C C . THR A 1 92 ? -34.615 15.274 38.388 1.00 41.72 92 THR A C 1
ATOM 708 O O . THR A 1 92 ? -35.717 15.770 38.143 1.00 41.72 92 THR A O 1
ATOM 711 N N . VAL A 1 93 ? -33.843 14.723 37.448 1.00 41.66 93 VAL A N 1
ATOM 712 C CA . VAL A 1 93 ? -34.279 14.372 36.085 1.00 41.66 93 VAL A CA 1
ATOM 713 C C . VAL A 1 93 ? -34.282 12.834 35.991 1.00 41.66 93 VAL A C 1
ATOM 715 O O . VAL A 1 93 ? -33.399 12.213 36.586 1.00 41.66 93 VAL A O 1
ATOM 718 N N . PRO A 1 94 ? -35.270 12.183 35.344 1.00 41.53 94 PRO A N 1
ATOM 719 C CA . PRO A 1 94 ? -35.415 10.732 35.407 1.00 41.53 94 PRO A CA 1
ATOM 720 C C . PRO A 1 94 ? -34.275 10.019 34.681 1.00 41.53 94 PRO A C 1
ATOM 722 O O . PRO A 1 94 ? -33.975 10.315 33.528 1.00 41.53 94 PRO A O 1
ATOM 725 N N . ILE A 1 95 ? -33.702 9.045 35.380 1.00 45.00 95 ILE A N 1
ATOM 726 C CA . ILE A 1 95 ? -32.747 8.052 34.896 1.00 45.00 95 ILE A CA 1
ATOM 727 C C . ILE A 1 95 ? -33.449 7.209 33.821 1.00 45.00 95 ILE A C 1
ATOM 729 O O . ILE A 1 95 ? -34.339 6.419 34.140 1.00 45.00 95 ILE A O 1
ATOM 733 N N . VAL A 1 96 ? -33.072 7.391 32.555 1.00 41.62 96 VAL A N 1
ATOM 734 C CA . VAL A 1 96 ? -33.284 6.380 31.513 1.00 41.62 96 VAL A CA 1
ATOM 735 C C . VAL A 1 96 ? -32.107 5.417 31.606 1.00 41.62 96 VAL A C 1
ATOM 737 O O . VAL A 1 96 ? -30.951 5.828 31.564 1.00 41.62 96 VAL A O 1
ATOM 740 N N . SER A 1 97 ? -32.439 4.153 31.863 1.00 46.53 97 SER A N 1
ATOM 741 C CA . SER A 1 97 ? -31.511 3.041 32.041 1.00 46.53 97 SER A CA 1
ATOM 742 C C . SER A 1 97 ? -30.668 2.791 30.795 1.00 46.53 97 SER A C 1
ATOM 744 O O . SER A 1 97 ? -31.194 2.827 29.688 1.00 46.53 97 SER A O 1
ATOM 746 N N . GLY A 1 98 ? -29.388 2.509 31.053 1.00 45.75 98 GLY A N 1
ATOM 747 C CA . GLY A 1 98 ? -28.317 2.249 30.101 1.00 45.75 98 GLY A CA 1
ATOM 748 C C . GLY A 1 98 ? -28.666 1.300 28.962 1.00 45.75 98 GLY A C 1
ATOM 749 O O . GLY A 1 98 ? -29.107 0.171 29.177 1.00 45.75 98 GLY A O 1
ATOM 750 N N . GLU A 1 99 ? -28.385 1.777 27.759 1.00 47.84 99 GLU A N 1
ATOM 751 C CA . GLU A 1 99 ? -27.653 0.977 26.791 1.00 47.84 99 GLU A CA 1
ATOM 752 C C . GLU A 1 99 ? -26.196 0.968 27.268 1.00 47.84 99 GLU A C 1
ATOM 754 O O . GLU A 1 99 ? -25.632 2.024 27.563 1.00 47.84 99 GLU A O 1
ATOM 759 N N . ASP A 1 100 ? -25.632 -0.225 27.457 1.00 44.75 100 ASP A N 1
ATOM 760 C CA . ASP A 1 100 ? -24.193 -0.398 27.627 1.00 44.75 100 ASP A CA 1
ATOM 761 C C . ASP A 1 100 ? -23.537 0.106 26.331 1.00 44.75 100 ASP A C 1
ATOM 763 O O . ASP A 1 100 ? -23.454 -0.617 25.339 1.00 44.75 100 ASP A O 1
ATOM 767 N N . GLU A 1 101 ? -23.151 1.382 26.309 1.00 55.31 101 GLU A N 1
ATOM 768 C CA . GLU A 1 101 ? -22.186 1.892 25.343 1.00 55.31 101 GLU A CA 1
ATOM 769 C C . GLU A 1 101 ? -20.872 1.167 25.657 1.00 55.31 101 GLU A C 1
ATOM 771 O O . GLU A 1 101 ? -20.165 1.524 26.600 1.00 55.31 101 GLU A O 1
ATOM 776 N N . GLU A 1 102 ? -20.594 0.077 24.933 1.00 52.44 102 GLU A N 1
ATOM 777 C CA . GLU A 1 102 ? -19.261 -0.520 24.905 1.00 52.44 102 GLU A CA 1
ATOM 778 C C . GLU A 1 102 ? -18.291 0.598 24.506 1.00 52.44 102 GLU A C 1
ATOM 780 O O . GLU A 1 102 ? -18.323 1.095 23.378 1.00 52.44 102 GLU A O 1
ATOM 785 N N . GLU A 1 103 ? -17.484 1.058 25.468 1.00 58.56 103 GLU A N 1
ATOM 786 C CA . GLU A 1 103 ? -16.406 2.003 25.196 1.00 58.56 103 GLU A CA 1
ATOM 787 C C . GLU A 1 103 ? -15.555 1.411 24.064 1.00 58.56 103 GLU A C 1
ATOM 789 O O . GLU A 1 103 ? -15.160 0.244 24.164 1.00 58.56 103 GLU A O 1
ATOM 794 N N . PRO A 1 104 ? -15.289 2.164 22.980 1.00 62.88 104 PRO A N 1
ATOM 795 C CA . PRO A 1 104 ? -14.523 1.633 21.868 1.00 62.88 104 PRO A CA 1
ATOM 796 C C . PRO A 1 104 ? -13.164 1.165 22.387 1.00 62.88 104 PRO A C 1
ATOM 798 O O . PRO A 1 104 ? -12.450 1.925 23.048 1.00 62.88 104 PRO A O 1
ATOM 801 N N . GLU A 1 105 ? -12.826 -0.093 22.092 1.00 66.69 105 GLU A N 1
ATOM 802 C CA . GLU A 1 105 ? -11.530 -0.672 22.437 1.00 66.69 105 GLU A CA 1
ATOM 803 C C . GLU A 1 105 ? -10.413 0.289 21.993 1.00 66.69 105 GLU A C 1
ATOM 805 O O . GLU A 1 105 ? -10.417 0.768 20.849 1.00 66.69 105 GLU A O 1
ATOM 810 N N . PRO A 1 106 ? -9.464 0.620 22.885 1.00 78.19 106 PRO A N 1
ATOM 811 C CA . PRO A 1 106 ? -8.420 1.576 22.570 1.00 78.19 106 PRO A CA 1
ATOM 812 C C . PRO A 1 106 ? -7.590 1.078 21.384 1.00 78.19 106 PRO A C 1
ATOM 814 O O . PRO A 1 106 ? -7.247 -0.100 21.286 1.00 78.19 106 PRO A O 1
ATOM 817 N N . PHE A 1 107 ? -7.235 1.997 20.486 1.00 87.00 107 PHE A N 1
ATOM 818 C CA . PHE A 1 107 ? -6.388 1.698 19.335 1.00 87.00 107 PHE A CA 1
ATOM 819 C C . PHE A 1 107 ? -5.071 1.026 19.768 1.00 87.00 107 PHE A C 1
ATOM 821 O O . PHE A 1 107 ? -4.337 1.580 20.588 1.00 87.00 107 PHE A O 1
ATOM 828 N N . ASP A 1 108 ? -4.765 -0.140 19.185 1.00 91.94 108 ASP A N 1
ATOM 829 C CA . ASP A 1 108 ? -3.516 -0.883 19.397 1.00 91.94 108 ASP A CA 1
ATOM 830 C C . ASP A 1 108 ? -2.606 -0.800 18.150 1.00 91.94 108 ASP A C 1
ATOM 832 O O . ASP A 1 108 ? -2.809 -1.537 17.173 1.00 91.94 108 ASP A O 1
ATOM 836 N N . PRO A 1 109 ? -1.565 0.056 18.175 1.00 92.75 109 PRO A N 1
ATOM 837 C CA . PRO A 1 109 ? -0.606 0.169 17.082 1.00 92.75 109 PRO A CA 1
ATOM 838 C C . PRO A 1 109 ? 0.126 -1.142 16.768 1.00 92.75 109 PRO A C 1
ATOM 840 O O . PRO A 1 109 ? 0.443 -1.402 15.608 1.00 92.75 109 PRO A O 1
ATOM 843 N N . ALA A 1 110 ? 0.396 -1.988 17.770 1.00 94.06 110 ALA A N 1
ATOM 844 C CA . ALA A 1 110 ? 1.143 -3.228 17.566 1.00 94.06 110 ALA A CA 1
ATOM 845 C C . ALA A 1 110 ? 0.305 -4.269 16.809 1.00 94.06 110 ALA A C 1
ATOM 847 O O . ALA A 1 110 ? 0.821 -4.950 15.917 1.00 94.06 110 ALA A O 1
ATOM 848 N N . ALA A 1 111 ? -0.993 -4.357 17.111 1.00 94.81 111 ALA A N 1
ATOM 849 C CA . ALA A 1 111 ? -1.925 -5.193 16.361 1.00 94.81 111 ALA A CA 1
ATOM 850 C C . ALA A 1 111 ? -2.061 -4.734 14.899 1.00 94.81 111 ALA A C 1
ATOM 852 O O . ALA A 1 111 ? -2.078 -5.573 13.990 1.00 94.81 111 ALA A O 1
ATOM 853 N N . LEU A 1 112 ? -2.110 -3.417 14.652 1.00 96.19 112 LEU A N 1
ATOM 854 C CA . LEU A 1 112 ? -2.167 -2.883 13.289 1.00 96.19 112 LEU A CA 1
ATOM 855 C C . LEU A 1 112 ? -0.858 -3.139 12.521 1.00 96.19 112 LEU A C 1
ATOM 857 O O . LEU A 1 112 ? -0.907 -3.570 11.368 1.00 96.19 112 LEU A O 1
ATOM 861 N N . GLU A 1 113 ? 0.305 -2.985 13.165 1.00 96.62 113 GLU A N 1
ATOM 862 C CA . GLU A 1 113 ? 1.610 -3.339 12.583 1.00 96.62 113 GLU A CA 1
ATOM 863 C C . GLU A 1 113 ? 1.667 -4.825 12.195 1.00 96.62 113 GLU A C 1
ATOM 865 O O . GLU A 1 113 ? 2.095 -5.183 11.094 1.00 96.62 113 GLU A O 1
ATOM 870 N N . GLN A 1 114 ? 1.210 -5.719 13.078 1.00 96.81 114 GLN A N 1
ATOM 871 C CA . GLN A 1 114 ? 1.177 -7.157 12.806 1.00 96.81 114 GLN A CA 1
ATOM 872 C C . GLN A 1 114 ? 0.265 -7.482 11.615 1.00 96.81 114 GLN A C 1
ATOM 874 O O . GLN A 1 114 ? 0.624 -8.301 10.764 1.00 96.81 114 GLN A O 1
ATOM 879 N N . ARG A 1 115 ? -0.898 -6.829 11.534 1.00 97.75 115 ARG A N 1
ATOM 880 C CA . ARG A 1 115 ? -1.833 -6.967 10.411 1.00 97.75 115 ARG A CA 1
ATOM 881 C C . ARG A 1 115 ? -1.205 -6.499 9.098 1.00 97.75 115 ARG A C 1
ATOM 883 O O . ARG A 1 115 ? -1.270 -7.228 8.112 1.00 97.75 115 ARG A O 1
ATOM 890 N N . ALA A 1 116 ? -0.541 -5.346 9.097 1.00 98.12 116 ALA A N 1
ATOM 891 C CA . ALA A 1 116 ? 0.167 -4.827 7.930 1.00 98.12 116 ALA A CA 1
ATOM 892 C C . ALA A 1 116 ? 1.287 -5.774 7.459 1.00 98.12 116 ALA A C 1
ATOM 894 O O . ALA A 1 116 ? 1.410 -6.052 6.269 1.00 98.12 116 ALA A O 1
ATOM 895 N N . ASN A 1 117 ? 2.047 -6.368 8.384 1.00 97.88 117 ASN A N 1
ATOM 896 C CA . ASN A 1 117 ? 3.056 -7.381 8.052 1.00 97.88 117 ASN A CA 1
ATOM 897 C C . ASN A 1 117 ? 2.449 -8.662 7.448 1.00 97.88 117 ASN A C 1
ATOM 899 O O . ASN A 1 117 ? 3.056 -9.284 6.574 1.00 97.88 117 ASN A O 1
ATOM 903 N N . ALA A 1 118 ? 1.262 -9.079 7.898 1.00 98.19 118 ALA A N 1
ATOM 904 C CA . ALA A 1 118 ? 0.557 -10.216 7.308 1.00 98.19 118 ALA A CA 1
ATOM 905 C C . ALA A 1 118 ? 0.083 -9.911 5.876 1.00 98.19 118 ALA A C 1
ATOM 907 O O . ALA A 1 118 ? 0.235 -10.750 4.988 1.00 98.19 118 ALA A O 1
ATOM 908 N N . ILE A 1 119 ? -0.409 -8.692 5.635 1.00 98.50 119 ILE A N 1
ATOM 909 C CA . ILE A 1 119 ? -0.765 -8.201 4.296 1.00 98.50 119 ILE A CA 1
ATOM 910 C C . ILE A 1 119 ? 0.469 -8.160 3.391 1.00 98.50 119 ILE A C 1
ATOM 912 O O . ILE A 1 119 ? 0.409 -8.654 2.268 1.00 98.50 119 ILE A O 1
ATOM 916 N N . LEU A 1 120 ? 1.605 -7.656 3.885 1.00 97.94 120 LEU A N 1
ATOM 917 C CA . LEU A 1 120 ? 2.866 -7.629 3.139 1.00 97.94 120 LEU A CA 1
ATOM 918 C C . LEU A 1 120 ? 3.282 -9.037 2.678 1.00 97.94 120 LEU A C 1
ATOM 920 O O . LEU A 1 120 ? 3.643 -9.236 1.521 1.00 97.94 120 LEU A O 1
ATOM 924 N N . GLN A 1 121 ? 3.148 -10.041 3.551 1.00 97.69 121 GLN A N 1
ATOM 925 C CA . GLN A 1 121 ? 3.397 -11.442 3.191 1.00 97.69 121 GLN A CA 1
ATOM 926 C C . GLN A 1 121 ? 2.398 -11.996 2.168 1.00 97.69 121 GLN A C 1
ATOM 928 O O . GLN A 1 121 ? 2.785 -12.801 1.320 1.00 97.69 121 GLN A O 1
ATOM 933 N N . ALA A 1 122 ? 1.120 -11.618 2.252 1.00 98.12 122 ALA A N 1
ATOM 934 C CA . ALA A 1 122 ? 0.111 -12.043 1.283 1.00 98.12 122 ALA A CA 1
ATOM 935 C C . ALA A 1 122 ? 0.402 -11.461 -0.109 1.00 98.12 122 ALA A C 1
ATOM 937 O O . ALA A 1 122 ? 0.366 -12.188 -1.101 1.00 98.12 122 ALA A O 1
ATOM 938 N N . LEU A 1 123 ? 0.763 -10.176 -0.167 1.00 97.31 123 LEU A N 1
ATOM 939 C CA . LEU A 1 123 ? 1.169 -9.481 -1.388 1.00 97.31 123 LEU A CA 1
ATOM 940 C C . LEU A 1 123 ? 2.391 -10.147 -2.043 1.00 97.31 123 LEU A C 1
ATOM 942 O O . LEU A 1 123 ? 2.355 -10.443 -3.235 1.00 97.31 123 LEU A O 1
ATOM 946 N N . ASP A 1 124 ? 3.430 -10.456 -1.266 1.00 95.75 124 ASP A N 1
ATOM 947 C CA . ASP A 1 124 ? 4.647 -11.137 -1.740 1.00 95.75 124 ASP A CA 1
ATOM 948 C C . ASP A 1 124 ? 4.378 -12.523 -2.327 1.00 95.75 124 ASP A C 1
ATOM 950 O O . ASP A 1 124 ? 4.850 -12.869 -3.410 1.00 95.75 124 ASP A O 1
ATOM 954 N N . ARG A 1 125 ? 3.528 -13.305 -1.654 1.00 96.62 125 ARG A N 1
ATOM 955 C CA . ARG A 1 125 ? 3.115 -14.633 -2.129 1.00 96.62 125 ARG A CA 1
ATOM 956 C C . ARG A 1 125 ? 2.096 -14.579 -3.264 1.00 96.62 125 ARG A C 1
ATOM 958 O O . ARG A 1 125 ? 1.697 -15.640 -3.744 1.00 96.62 125 ARG A O 1
ATOM 965 N N . ARG A 1 126 ? 1.661 -13.382 -3.672 1.00 96.44 126 ARG A N 1
ATOM 966 C CA . ARG A 1 126 ? 0.547 -13.166 -4.607 1.00 96.44 126 ARG A CA 1
ATOM 967 C C . ARG A 1 126 ? -0.735 -13.897 -4.169 1.00 96.44 126 ARG A C 1
ATOM 969 O O . ARG A 1 126 ? -1.522 -14.343 -4.998 1.00 96.44 126 ARG A O 1
ATOM 976 N N . ASP A 1 127 ? -0.951 -14.018 -2.858 1.00 98.12 127 ASP A N 1
ATOM 977 C CA . ASP A 1 127 ? -2.124 -14.666 -2.268 1.00 98.12 127 ASP A CA 1
ATOM 978 C C . ASP A 1 127 ? -3.287 -13.672 -2.161 1.00 98.12 127 ASP A C 1
ATOM 980 O O . ASP A 1 127 ? -3.530 -13.034 -1.132 1.00 98.12 127 ASP A O 1
ATOM 984 N N . MET A 1 128 ? -3.990 -13.521 -3.280 1.00 98.00 128 MET A N 1
ATOM 985 C CA . MET A 1 128 ? -5.093 -12.575 -3.431 1.00 98.00 128 MET A CA 1
ATOM 986 C C . MET A 1 128 ? -6.336 -12.940 -2.633 1.00 98.00 128 MET A C 1
ATOM 988 O O . MET A 1 128 ? -7.038 -12.046 -2.163 1.00 98.00 128 MET A O 1
ATOM 992 N N . ALA A 1 129 ? -6.571 -14.230 -2.395 1.00 97.88 129 ALA A N 1
ATOM 993 C CA . ALA A 1 129 ? -7.652 -14.674 -1.527 1.00 97.88 129 ALA A CA 1
ATOM 994 C C . ALA A 1 129 ? -7.408 -14.229 -0.077 1.00 97.88 129 ALA A C 1
ATOM 996 O O . ALA A 1 129 ? -8.312 -13.695 0.569 1.00 97.88 129 ALA A O 1
ATOM 997 N N . THR A 1 130 ? -6.176 -14.385 0.418 1.00 98.25 130 THR A N 1
ATOM 998 C CA . THR A 1 130 ? -5.800 -13.885 1.744 1.00 98.25 130 THR A CA 1
ATOM 999 C C . THR A 1 130 ? -5.831 -12.357 1.797 1.00 98.25 130 THR A C 1
ATOM 1001 O O . THR A 1 130 ? -6.376 -11.808 2.753 1.00 98.25 130 THR A O 1
ATOM 1004 N N . LEU A 1 131 ? -5.313 -11.657 0.776 1.00 98.56 131 LEU A N 1
ATOM 1005 C CA . LEU A 1 131 ? -5.377 -10.191 0.709 1.00 98.56 131 LEU A CA 1
ATOM 1006 C C . LEU A 1 131 ? -6.821 -9.685 0.783 1.00 98.56 131 LEU A C 1
ATOM 1008 O O . LEU A 1 131 ? -7.101 -8.791 1.578 1.00 98.56 131 LEU A O 1
ATOM 1012 N N . ALA A 1 132 ? -7.735 -10.276 0.007 1.00 98.44 132 ALA A N 1
ATOM 1013 C CA . ALA A 1 132 ? -9.150 -9.916 0.014 1.00 98.44 132 ALA A CA 1
ATOM 1014 C C . ALA A 1 132 ? -9.755 -10.013 1.423 1.00 98.44 132 ALA A C 1
ATOM 1016 O O . ALA A 1 132 ? -10.506 -9.134 1.830 1.00 98.44 132 ALA A O 1
ATOM 1017 N N . GLY A 1 133 ? -9.350 -11.004 2.224 1.00 97.88 133 GLY A N 1
ATOM 1018 C CA . GLY A 1 133 ? -9.783 -11.134 3.618 1.00 97.88 133 GLY A CA 1
ATOM 1019 C C . GLY A 1 133 ? -9.411 -9.950 4.525 1.00 97.88 133 GLY A C 1
ATOM 1020 O O . GLY A 1 133 ? -10.022 -9.779 5.578 1.00 97.88 133 GLY A O 1
ATOM 1021 N N . TYR A 1 134 ? -8.447 -9.108 4.143 1.00 98.19 134 TYR A N 1
ATOM 1022 C CA . TYR A 1 134 ? -8.089 -7.890 4.877 1.00 98.19 134 TYR A CA 1
ATOM 1023 C C . TYR A 1 134 ? -8.782 -6.628 4.360 1.00 98.19 134 TYR A C 1
ATOM 1025 O O . TYR A 1 134 ? -8.764 -5.617 5.062 1.00 98.19 134 TYR A O 1
ATOM 1033 N N . VAL A 1 135 ? -9.368 -6.667 3.164 1.00 98.50 135 VAL A N 1
ATOM 1034 C CA . VAL A 1 135 ? -9.958 -5.501 2.495 1.00 98.50 135 VAL A CA 1
ATOM 1035 C C . VAL A 1 135 ? -11.315 -5.160 3.098 1.00 98.50 135 VAL A C 1
ATOM 1037 O O . VAL A 1 135 ? -12.083 -6.058 3.444 1.00 98.50 135 VAL A O 1
ATOM 1040 N N . HIS A 1 136 ? -11.595 -3.864 3.222 1.00 98.06 136 HIS A N 1
ATOM 1041 C CA . HIS A 1 136 ? -12.874 -3.349 3.714 1.00 98.06 136 HIS A CA 1
ATOM 1042 C C . HIS A 1 136 ? -14.008 -3.722 2.756 1.00 98.06 136 HIS A C 1
ATOM 1044 O O . HIS A 1 136 ? -13.882 -3.528 1.544 1.00 98.06 136 HIS A O 1
ATOM 1050 N N . GLU A 1 137 ? -15.113 -4.246 3.288 1.00 95.56 137 GLU A N 1
ATOM 1051 C CA . GLU A 1 137 ? -16.181 -4.834 2.470 1.00 95.56 137 GLU A CA 1
ATOM 1052 C C . GLU A 1 137 ? -16.864 -3.793 1.573 1.00 95.56 137 GLU A C 1
ATOM 1054 O O . GLU A 1 137 ? -17.033 -4.021 0.373 1.00 95.56 137 GLU A O 1
ATOM 1059 N N . GLU A 1 138 ? -17.197 -2.625 2.131 1.00 95.00 138 GLU A N 1
ATOM 1060 C CA . GLU A 1 138 ? -17.881 -1.551 1.402 1.00 95.00 138 GLU A CA 1
ATOM 1061 C C . GLU A 1 138 ? -16.920 -0.627 0.644 1.00 95.00 138 GLU A C 1
ATOM 1063 O O . GLU A 1 138 ? -17.189 -0.243 -0.497 1.00 95.00 138 GLU A O 1
ATOM 1068 N N . LYS A 1 139 ? -15.788 -0.261 1.261 1.00 96.25 139 LYS A N 1
ATOM 1069 C CA . LYS A 1 139 ? -14.850 0.718 0.683 1.00 96.25 139 LYS A CA 1
ATOM 1070 C C . LYS A 1 139 ? -13.915 0.103 -0.358 1.00 96.25 139 LYS A C 1
ATOM 1072 O O . LYS A 1 139 ? -13.369 0.839 -1.182 1.00 96.25 139 LYS A O 1
ATOM 1077 N N . GLY A 1 140 ? -13.728 -1.217 -0.360 1.00 97.69 140 GLY A N 1
ATOM 1078 C CA . GLY A 1 140 ? -12.793 -1.892 -1.258 1.00 97.69 140 GLY A CA 1
ATOM 1079 C C . GLY A 1 140 ? -11.342 -1.437 -1.063 1.00 97.69 140 GLY A C 1
ATOM 1080 O O . GLY A 1 140 ? -11.002 -0.788 -0.076 1.00 97.69 140 GLY A O 1
ATOM 1081 N N . LEU A 1 141 ? -10.482 -1.763 -2.027 1.00 98.50 141 LEU A N 1
ATOM 1082 C CA . LEU A 1 141 ? -9.056 -1.455 -2.003 1.00 98.50 141 LEU A CA 1
ATOM 1083 C C . LEU A 1 141 ? -8.670 -0.509 -3.139 1.00 98.50 141 LEU A C 1
ATOM 1085 O O . LEU A 1 141 ? -8.779 -0.857 -4.315 1.00 98.50 141 LEU A O 1
ATOM 1089 N N . LEU A 1 142 ? -8.181 0.673 -2.773 1.00 97.75 142 LEU A N 1
ATOM 1090 C CA . LEU A 1 142 ? -7.547 1.627 -3.675 1.00 97.75 142 LEU A CA 1
ATOM 1091 C C . LEU A 1 142 ? -6.071 1.271 -3.883 1.00 97.75 142 LEU A C 1
ATOM 1093 O O . LEU A 1 142 ? -5.353 0.981 -2.928 1.00 97.75 142 LEU A O 1
ATOM 1097 N N . LEU A 1 143 ? -5.603 1.327 -5.125 1.00 96.75 143 LEU A N 1
ATOM 1098 C CA . LEU A 1 143 ? -4.209 1.068 -5.481 1.00 96.75 143 LEU A CA 1
ATOM 1099 C C . LEU A 1 143 ? -3.638 2.299 -6.180 1.00 96.75 143 LEU A C 1
ATOM 1101 O O . LEU A 1 143 ? -4.184 2.740 -7.191 1.00 96.75 143 LEU A O 1
ATOM 1105 N N . SER A 1 144 ? -2.545 2.848 -5.647 1.00 94.56 144 SER A N 1
ATOM 1106 C CA . SER A 1 144 ? -1.885 4.013 -6.238 1.00 94.56 144 SER A CA 1
ATOM 1107 C C . SER A 1 144 ? -0.364 3.841 -6.316 1.00 94.56 144 SER A C 1
ATOM 1109 O O . SER A 1 144 ? 0.264 3.526 -5.300 1.00 94.56 144 SER A O 1
ATOM 1111 N N . PRO A 1 145 ? 0.260 4.085 -7.487 1.00 92.31 145 PRO A N 1
ATOM 1112 C CA . PRO A 1 145 ? 1.713 4.002 -7.634 1.00 92.31 145 PRO A CA 1
ATOM 1113 C C . PRO A 1 145 ? 2.450 5.162 -6.944 1.00 92.31 145 PRO A C 1
ATOM 1115 O O . PRO A 1 145 ? 3.654 5.064 -6.720 1.00 92.31 145 PRO A O 1
ATOM 1118 N N . TYR A 1 146 ? 1.737 6.247 -6.622 1.00 89.88 146 TYR A N 1
ATOM 1119 C CA . TYR A 1 146 ? 2.268 7.463 -6.001 1.00 89.88 146 TYR A CA 1
ATOM 1120 C C . TYR A 1 146 ? 1.300 8.009 -4.945 1.00 89.88 146 TYR A C 1
ATOM 1122 O O . TYR A 1 146 ? 0.111 7.686 -4.968 1.00 89.88 146 TYR A O 1
ATOM 1130 N N . LEU A 1 147 ? 1.764 8.929 -4.091 1.00 87.75 147 LEU A N 1
ATOM 1131 C CA . LEU A 1 147 ? 0.913 9.597 -3.095 1.00 87.75 147 LEU A CA 1
ATOM 1132 C C . LEU A 1 147 ? -0.293 10.325 -3.691 1.00 87.75 147 LEU A C 1
ATOM 1134 O O . LEU A 1 147 ? -1.246 10.573 -2.972 1.00 87.75 147 LEU A O 1
ATOM 1138 N N . SER A 1 148 ? -0.289 10.677 -4.977 1.00 83.25 148 SER A N 1
ATOM 1139 C CA . SER A 1 148 ? -1.411 11.391 -5.584 1.00 83.25 148 SER A CA 1
ATOM 1140 C C . SER A 1 148 ? -2.648 10.496 -5.707 1.00 83.25 148 SER A C 1
ATOM 1142 O O . SER A 1 148 ? -2.739 9.647 -6.593 1.00 83.25 148 SER A O 1
ATOM 1144 N N . VAL A 1 149 ? -3.618 10.722 -4.822 1.00 86.62 149 VAL A N 1
ATOM 1145 C CA . VAL A 1 149 ? -4.934 10.083 -4.839 1.00 86.62 149 VAL A CA 1
ATOM 1146 C C . VAL A 1 149 ? -5.974 11.060 -5.392 1.00 86.62 149 VAL A C 1
ATOM 1148 O O . VAL A 1 149 ? -5.964 12.253 -5.089 1.00 86.62 149 VAL A O 1
ATOM 1151 N N . SER A 1 150 ? -6.877 10.547 -6.225 1.00 85.31 150 SER A N 1
ATOM 1152 C CA . SER A 1 150 ? -7.984 11.283 -6.841 1.00 85.31 150 SER A CA 1
ATOM 1153 C C . SER A 1 150 ? -9.222 10.392 -6.954 1.00 85.31 150 SER A C 1
ATOM 1155 O O . SER A 1 150 ? -9.123 9.172 -6.831 1.00 85.31 150 SER A O 1
ATOM 1157 N N . ASP A 1 151 ? -10.367 10.978 -7.304 1.00 83.06 151 ASP A N 1
ATOM 1158 C CA . ASP A 1 151 ? -11.605 10.227 -7.570 1.00 83.06 151 ASP A CA 1
ATOM 1159 C C . ASP A 1 151 ? -11.464 9.207 -8.717 1.00 83.06 151 ASP A C 1
ATOM 1161 O O . ASP A 1 151 ? -12.240 8.261 -8.812 1.00 83.06 151 ASP A O 1
ATOM 1165 N N . SER A 1 152 ? -10.478 9.399 -9.600 1.00 84.94 152 SER A N 1
ATOM 1166 C CA . SER A 1 152 ? -10.174 8.482 -10.705 1.00 84.94 152 SER A CA 1
ATOM 1167 C C . SER A 1 152 ? -9.152 7.398 -10.362 1.00 84.94 152 SER A C 1
ATOM 1169 O O . SER A 1 152 ? -8.861 6.559 -11.213 1.00 84.94 152 SER A O 1
ATOM 1171 N N . THR A 1 153 ? -8.582 7.414 -9.154 1.00 91.94 153 THR A N 1
ATOM 1172 C CA . THR A 1 153 ? -7.615 6.397 -8.735 1.00 91.94 153 THR A CA 1
ATOM 1173 C C . THR A 1 153 ? -8.300 5.034 -8.643 1.00 91.94 153 THR A C 1
ATOM 1175 O O . THR A 1 153 ? -9.415 4.910 -8.134 1.00 91.94 153 THR A O 1
ATOM 1178 N N . VAL A 1 154 ? -7.630 4.008 -9.169 1.00 96.00 154 VAL A N 1
ATOM 1179 C CA . VAL A 1 154 ? -8.206 2.674 -9.344 1.00 96.00 154 VAL A CA 1
ATOM 1180 C C . VAL A 1 154 ? -8.556 2.054 -7.992 1.00 96.00 154 VAL A C 1
ATOM 1182 O O . VAL A 1 154 ? -7.750 2.054 -7.059 1.00 96.00 154 VAL A O 1
ATOM 1185 N N . ARG A 1 155 ? -9.768 1.501 -7.909 1.00 97.62 155 ARG A N 1
ATOM 1186 C CA . ARG A 1 155 ? -10.312 0.836 -6.728 1.00 97.62 155 ARG A CA 1
ATOM 1187 C C . ARG A 1 155 ? -11.027 -0.441 -7.142 1.00 97.62 155 ARG A C 1
ATOM 1189 O O . ARG A 1 155 ? -11.790 -0.425 -8.103 1.00 97.62 155 ARG A O 1
ATOM 1196 N N . PHE A 1 156 ? -10.817 -1.500 -6.372 1.00 98.31 156 PHE A N 1
ATOM 1197 C CA . PHE A 1 156 ? -11.480 -2.787 -6.556 1.00 98.31 156 PHE A CA 1
ATOM 1198 C C . PHE A 1 156 ? -12.250 -3.170 -5.300 1.00 98.31 156 PHE A C 1
ATOM 1200 O O . PHE A 1 156 ? -11.804 -2.926 -4.179 1.00 98.31 156 PHE A O 1
ATOM 1207 N N . SER A 1 157 ? -13.405 -3.790 -5.481 1.00 98.31 157 SER A N 1
ATOM 1208 C CA . SER A 1 157 ? -14.164 -4.403 -4.398 1.00 98.31 157 SER A CA 1
ATOM 1209 C C . SER A 1 157 ? -13.427 -5.610 -3.814 1.00 98.31 157 SER A C 1
ATOM 1211 O O . SER A 1 157 ? -12.561 -6.214 -4.451 1.00 98.31 157 SER A O 1
ATOM 1213 N N . GLN A 1 158 ? -13.794 -6.002 -2.595 1.00 96.94 158 GLN A N 1
ATOM 1214 C CA . GLN A 1 158 ? -13.205 -7.163 -1.930 1.00 96.94 158 GLN A CA 1
ATOM 1215 C C . GLN A 1 158 ? -13.271 -8.460 -2.781 1.00 96.94 158 GLN A C 1
ATOM 1217 O O . GLN A 1 158 ? -12.247 -9.141 -2.878 1.00 96.94 158 GLN A O 1
ATOM 1222 N N . PRO A 1 159 ? -14.392 -8.807 -3.456 1.00 97.31 159 PRO A N 1
ATOM 1223 C CA . PRO A 1 159 ? -14.434 -9.985 -4.325 1.00 97.31 159 PRO A CA 1
ATOM 1224 C C . PRO A 1 159 ? -13.544 -9.866 -5.565 1.00 97.31 159 PRO A C 1
ATOM 1226 O O . PRO A 1 159 ? -12.965 -10.863 -5.985 1.00 97.31 159 PRO A O 1
ATOM 1229 N N . GLU A 1 160 ? -13.414 -8.666 -6.139 1.00 98.38 160 GLU A N 1
ATOM 1230 C CA . GLU A 1 160 ? -12.525 -8.426 -7.284 1.00 98.38 160 GLU A CA 1
ATOM 1231 C C . GLU A 1 160 ? -11.060 -8.610 -6.889 1.00 98.38 160 GLU A C 1
ATOM 1233 O O . GLU A 1 160 ? -10.309 -9.226 -7.640 1.00 98.38 160 GLU A O 1
ATOM 1238 N N . ILE A 1 161 ? -10.668 -8.166 -5.685 1.00 98.50 161 ILE A N 1
ATOM 1239 C CA . ILE A 1 161 ? -9.312 -8.382 -5.164 1.00 98.50 161 ILE A CA 1
ATOM 1240 C C . ILE A 1 161 ? -8.942 -9.863 -5.167 1.00 98.50 161 ILE A C 1
ATOM 1242 O O . ILE A 1 161 ? -7.834 -10.186 -5.584 1.00 98.50 161 ILE A O 1
ATOM 1246 N N . ALA A 1 162 ? -9.856 -10.762 -4.789 1.00 97.62 162 ALA A N 1
ATOM 1247 C CA . ALA A 1 162 ? -9.572 -12.194 -4.677 1.00 97.62 162 ALA A CA 1
ATOM 1248 C C . ALA A 1 162 ? -9.105 -12.848 -5.992 1.00 97.62 162 ALA A C 1
ATOM 1250 O O . ALA A 1 162 ? -8.381 -13.843 -5.947 1.00 97.62 162 ALA A O 1
ATOM 1251 N N . THR A 1 163 ? -9.491 -12.291 -7.144 1.00 97.38 163 THR A N 1
ATOM 1252 C CA . THR A 1 163 ? -9.120 -12.778 -8.485 1.00 97.38 163 THR A CA 1
ATOM 1253 C C . THR A 1 163 ? -8.399 -11.717 -9.318 1.00 97.38 163 THR A C 1
ATOM 1255 O O . THR A 1 163 ? -8.287 -11.861 -10.531 1.00 97.38 163 THR A O 1
ATOM 1258 N N . LEU A 1 164 ? -7.921 -10.632 -8.699 1.00 97.94 164 LEU A N 1
ATOM 1259 C CA . LEU A 1 164 ? -7.443 -9.448 -9.420 1.00 97.94 164 LEU A CA 1
ATOM 1260 C C . LEU A 1 164 ? -6.266 -9.748 -10.358 1.00 97.94 164 LEU A C 1
ATOM 1262 O O . LEU A 1 164 ? -6.165 -9.166 -11.431 1.00 97.94 164 LEU A O 1
ATOM 1266 N N . LEU A 1 165 ? -5.370 -10.657 -9.970 1.00 97.50 165 LEU A N 1
ATOM 1267 C CA . LEU A 1 165 ? -4.194 -10.995 -10.781 1.00 97.50 165 LEU A CA 1
ATOM 1268 C C . LEU A 1 165 ? -4.522 -11.854 -12.013 1.00 97.50 165 LEU A C 1
ATOM 1270 O O . LEU A 1 165 ? -3.661 -11.985 -12.880 1.00 97.50 165 LEU A O 1
ATOM 1274 N N . ASP A 1 166 ? -5.736 -12.403 -12.095 1.00 97.56 166 ASP A N 1
ATOM 1275 C CA . ASP A 1 166 ? -6.230 -13.127 -13.272 1.00 97.56 166 ASP A CA 1
ATOM 1276 C C . ASP A 1 166 ? -6.917 -12.186 -14.281 1.00 97.56 166 ASP A C 1
ATOM 1278 O O . ASP A 1 166 ? -7.271 -12.609 -15.383 1.00 97.56 166 ASP A O 1
ATOM 1282 N N . ASP A 1 167 ? -7.134 -10.918 -13.914 1.00 98.12 167 ASP A N 1
ATOM 1283 C CA . ASP A 1 167 ? -7.741 -9.923 -14.792 1.00 98.12 167 ASP A CA 1
ATOM 1284 C C . ASP A 1 167 ? -6.731 -9.422 -15.837 1.00 98.12 167 ASP A C 1
ATOM 1286 O O . ASP A 1 167 ? -5.692 -8.844 -15.519 1.00 98.12 167 ASP A O 1
ATOM 1290 N N . GLU A 1 168 ? -7.057 -9.628 -17.112 1.00 97.94 168 GLU A N 1
ATOM 1291 C CA . GLU A 1 168 ? -6.247 -9.183 -18.249 1.00 97.94 168 GLU A CA 1
ATOM 1292 C C . GLU A 1 168 ? -6.627 -7.770 -18.736 1.00 97.94 168 GLU A C 1
ATOM 1294 O O . GLU A 1 168 ? -6.043 -7.259 -19.697 1.00 97.94 168 GLU A O 1
ATOM 1299 N N . ALA A 1 169 ? -7.607 -7.111 -18.106 1.00 98.00 169 ALA A N 1
ATOM 1300 C CA . ALA A 1 169 ? -7.963 -5.738 -18.429 1.00 98.00 169 ALA A CA 1
ATOM 1301 C C . ALA A 1 169 ? -6.828 -4.766 -18.078 1.00 98.00 169 ALA A C 1
ATOM 1303 O O . ALA A 1 169 ? -6.115 -4.900 -17.086 1.00 98.00 169 ALA A O 1
ATOM 1304 N N . THR A 1 170 ? -6.663 -3.742 -18.914 1.00 97.50 170 THR A N 1
ATOM 1305 C CA . THR A 1 170 ? -5.697 -2.667 -18.675 1.00 97.50 170 THR A CA 1
ATOM 1306 C C . THR A 1 170 ? -6.372 -1.499 -17.971 1.00 97.50 170 THR A C 1
ATOM 1308 O O . THR A 1 170 ? -7.375 -0.972 -18.459 1.00 97.50 170 THR A O 1
ATOM 1311 N N . TYR A 1 171 ? -5.761 -1.035 -16.886 1.00 97.00 171 TYR A N 1
ATOM 1312 C CA . TYR A 1 171 ? -6.223 0.108 -16.104 1.00 97.00 171 TYR A CA 1
ATOM 1313 C C . TYR A 1 171 ? -5.240 1.267 -16.228 1.00 97.00 171 TYR A C 1
ATOM 1315 O O . TYR A 1 171 ? -4.046 1.051 -16.406 1.00 97.00 171 TYR A O 1
ATOM 1323 N N . LEU A 1 172 ? -5.737 2.502 -16.147 1.00 94.69 172 LEU A N 1
ATOM 1324 C CA . LEU A 1 172 ? -4.891 3.680 -15.966 1.00 94.69 172 LEU A CA 1
ATOM 1325 C C . LEU A 1 172 ? -4.676 3.876 -14.463 1.00 94.69 172 LEU A C 1
ATOM 1327 O O . LEU A 1 172 ? -5.573 4.346 -13.772 1.00 94.69 172 LEU A O 1
ATOM 1331 N N . TRP A 1 173 ? -3.497 3.511 -13.975 1.00 93.50 173 TRP A N 1
ATOM 1332 C CA . TRP A 1 173 ? -3.138 3.575 -12.555 1.00 93.50 173 TRP A CA 1
ATOM 1333 C C . TRP A 1 173 ? -2.705 4.973 -12.112 1.00 93.50 173 TRP A C 1
ATOM 1335 O O . TRP A 1 173 ? -2.700 5.280 -10.924 1.00 93.50 173 TRP A O 1
ATOM 1345 N N . GLY A 1 174 ? -2.328 5.820 -13.067 1.00 90.25 174 GLY A N 1
ATOM 1346 C CA . GLY A 1 174 ? -1.866 7.177 -12.826 1.00 90.25 174 GLY A CA 1
ATOM 1347 C C . GLY A 1 174 ? -0.948 7.656 -13.941 1.00 90.25 174 GLY A C 1
ATOM 1348 O O . GLY A 1 174 ? -0.953 7.116 -15.050 1.00 90.25 174 GLY A O 1
ATOM 1349 N N . TYR A 1 175 ? -0.142 8.662 -13.627 1.00 87.50 175 TYR A N 1
ATOM 1350 C CA . TYR A 1 175 ? 0.803 9.270 -14.554 1.00 87.50 175 TYR A CA 1
ATOM 1351 C C . TYR A 1 175 ? 2.191 9.278 -13.920 1.00 87.50 175 TYR A C 1
ATOM 1353 O O . TYR A 1 175 ? 2.341 9.684 -12.770 1.00 87.50 175 TYR A O 1
ATOM 1361 N N . GLY A 1 176 ? 3.189 8.805 -14.661 1.00 82.12 176 GLY A N 1
ATOM 1362 C CA . GLY A 1 176 ? 4.593 8.873 -14.273 1.00 82.12 176 GLY A CA 1
ATOM 1363 C C . GLY A 1 176 ? 5.263 10.155 -14.766 1.00 82.12 176 GLY A C 1
ATOM 1364 O O . GLY A 1 176 ? 4.615 11.167 -15.056 1.00 82.12 176 GLY A O 1
ATOM 1365 N N . GLU A 1 177 ? 6.584 10.092 -14.921 1.00 79.94 177 GLU A N 1
ATOM 1366 C CA . GLU A 1 177 ? 7.385 11.204 -15.431 1.00 79.94 177 GLU A CA 1
ATOM 1367 C C . GLU A 1 177 ? 6.879 11.711 -16.792 1.00 79.94 177 GLU A C 1
ATOM 1369 O O . GLU A 1 177 ? 6.412 10.951 -17.650 1.00 79.94 177 GLU A O 1
ATOM 1374 N N . ALA A 1 178 ? 6.969 13.030 -16.980 1.00 82.12 178 ALA A N 1
ATOM 1375 C CA . ALA A 1 178 ? 6.512 13.728 -18.181 1.00 82.12 178 ALA A CA 1
ATOM 1376 C C . ALA A 1 178 ? 5.038 13.455 -18.567 1.00 82.12 178 ALA A C 1
ATOM 1378 O O . ALA A 1 178 ? 4.687 13.555 -19.742 1.00 82.12 178 ALA A O 1
ATOM 1379 N N . ASN A 1 179 ? 4.172 13.158 -17.585 1.00 81.38 179 ASN A N 1
ATOM 1380 C CA . ASN A 1 179 ? 2.759 12.797 -17.769 1.00 81.38 179 ASN A CA 1
ATOM 1381 C C . ASN A 1 179 ? 2.550 11.532 -18.617 1.00 81.38 179 ASN A C 1
ATOM 1383 O O . ASN A 1 179 ? 1.581 11.436 -19.371 1.00 81.38 179 ASN A O 1
ATOM 1387 N N . THR A 1 180 ? 3.461 10.565 -18.518 1.00 87.12 180 THR A N 1
ATOM 1388 C CA . THR A 1 180 ? 3.303 9.284 -19.214 1.00 87.12 180 THR A CA 1
ATOM 1389 C C . THR A 1 180 ? 2.257 8.430 -18.500 1.00 87.12 180 THR A C 1
ATOM 1391 O O . THR A 1 180 ? 2.396 8.169 -17.307 1.00 87.12 180 THR A O 1
ATOM 1394 N N . ASP A 1 181 ? 1.228 7.981 -19.221 1.00 93.00 181 ASP A N 1
ATOM 1395 C CA . ASP A 1 181 ? 0.206 7.067 -18.701 1.00 93.00 181 ASP A CA 1
ATOM 1396 C C . ASP A 1 181 ? 0.843 5.788 -18.136 1.00 93.00 181 ASP A C 1
ATOM 1398 O O . ASP A 1 181 ? 1.531 5.053 -18.848 1.00 93.00 181 ASP A O 1
ATOM 1402 N N . ILE A 1 182 ? 0.537 5.473 -16.879 1.00 92.31 182 ILE A N 1
ATOM 1403 C CA . ILE A 1 182 ? 0.804 4.157 -16.302 1.00 92.31 182 ILE A CA 1
ATOM 1404 C C . ILE A 1 182 ? -0.407 3.285 -16.611 1.00 92.31 182 ILE A C 1
ATOM 1406 O O . ILE A 1 182 ? -1.401 3.292 -15.883 1.00 92.31 182 ILE A O 1
ATOM 1410 N N . ARG A 1 183 ? -0.342 2.577 -17.742 1.00 95.50 183 ARG A N 1
ATOM 1411 C CA . ARG A 1 183 ? -1.393 1.663 -18.199 1.00 95.50 183 ARG A CA 1
ATOM 1412 C C . ARG A 1 183 ? -0.882 0.242 -18.297 1.00 95.50 183 ARG A C 1
ATOM 1414 O O . ARG A 1 183 ? -0.144 -0.080 -19.224 1.00 95.50 183 ARG A O 1
ATOM 1421 N N . THR A 1 184 ? -1.319 -0.596 -17.369 1.00 97.06 184 THR A N 1
ATOM 1422 C CA . THR A 1 184 ? -0.913 -2.003 -17.285 1.00 97.06 184 THR A CA 1
ATOM 1423 C C . THR A 1 184 ? -2.073 -2.867 -16.800 1.00 97.06 184 THR A C 1
ATOM 1425 O O . THR A 1 184 ? -3.073 -2.352 -16.285 1.00 97.06 184 THR A O 1
ATOM 1428 N N . THR A 1 185 ? -1.936 -4.182 -16.936 1.00 98.25 185 THR A N 1
ATOM 1429 C CA . THR A 1 185 ? -2.771 -5.138 -16.192 1.00 98.25 185 THR A CA 1
ATOM 1430 C C . THR A 1 185 ? -2.459 -5.077 -14.688 1.00 98.25 185 THR A C 1
ATOM 1432 O O . THR A 1 185 ? -1.398 -4.564 -14.304 1.00 98.25 185 THR A O 1
ATOM 1435 N N . PRO A 1 186 ? -3.333 -5.596 -13.807 1.00 97.88 186 PRO A N 1
ATOM 1436 C CA . PRO A 1 186 ? -3.030 -5.704 -12.382 1.00 97.88 186 PRO A CA 1
ATOM 1437 C C . PRO A 1 186 ? -1.787 -6.549 -12.086 1.00 97.88 186 PRO A C 1
ATOM 1439 O O . PRO A 1 186 ? -0.967 -6.157 -11.260 1.00 97.88 186 PRO A O 1
ATOM 1442 N N . ALA A 1 187 ? -1.581 -7.664 -12.795 1.00 97.31 187 ALA A N 1
ATOM 1443 C CA . ALA A 1 187 ? -0.394 -8.500 -12.607 1.00 97.31 187 ALA A CA 1
ATOM 1444 C C . ALA A 1 187 ? 0.914 -7.739 -12.887 1.00 97.31 187 ALA A C 1
ATOM 1446 O O . ALA A 1 187 ? 1.857 -7.812 -12.096 1.00 97.31 187 ALA A O 1
ATOM 1447 N N . GLU A 1 188 ? 0.946 -6.967 -13.974 1.00 97.44 188 GLU A N 1
ATOM 1448 C CA . GLU A 1 188 ? 2.073 -6.095 -14.315 1.00 97.44 188 GLU A CA 1
ATOM 1449 C C . GLU A 1 188 ? 2.214 -4.929 -13.330 1.00 97.44 188 GLU A C 1
ATOM 1451 O O . GLU A 1 188 ? 3.335 -4.578 -12.970 1.00 97.44 188 GLU A O 1
ATOM 1456 N N . TYR A 1 189 ? 1.105 -4.356 -12.846 1.00 96.19 189 TYR A N 1
ATOM 1457 C CA . TYR A 1 189 ? 1.137 -3.284 -11.846 1.00 96.19 189 TYR A CA 1
ATOM 1458 C C . TYR A 1 189 ? 1.817 -3.743 -10.552 1.00 96.19 189 TYR A C 1
ATOM 1460 O O . TYR A 1 189 ? 2.698 -3.056 -10.032 1.00 96.19 189 TYR A O 1
ATOM 1468 N N . PHE A 1 190 ? 1.458 -4.927 -10.049 1.00 95.19 190 PHE A N 1
ATOM 1469 C CA . PHE A 1 190 ? 2.059 -5.478 -8.833 1.00 95.19 190 PHE A CA 1
ATOM 1470 C C . PHE A 1 190 ? 3.570 -5.702 -8.995 1.00 95.19 190 PHE A C 1
ATOM 1472 O O . PHE A 1 190 ? 4.338 -5.419 -8.078 1.00 95.19 190 PHE A O 1
ATOM 1479 N N . GLU A 1 191 ? 4.002 -6.165 -10.169 1.00 93.19 191 GLU A N 1
ATOM 1480 C CA . GLU A 1 191 ? 5.410 -6.442 -10.465 1.00 93.19 191 GLU A CA 1
ATOM 1481 C C . GLU A 1 191 ? 6.245 -5.177 -10.704 1.00 93.19 191 GLU A C 1
ATOM 1483 O O . GLU A 1 191 ? 7.379 -5.080 -10.238 1.00 93.19 191 GLU A O 1
ATOM 1488 N N . GLN A 1 192 ? 5.706 -4.202 -11.435 1.00 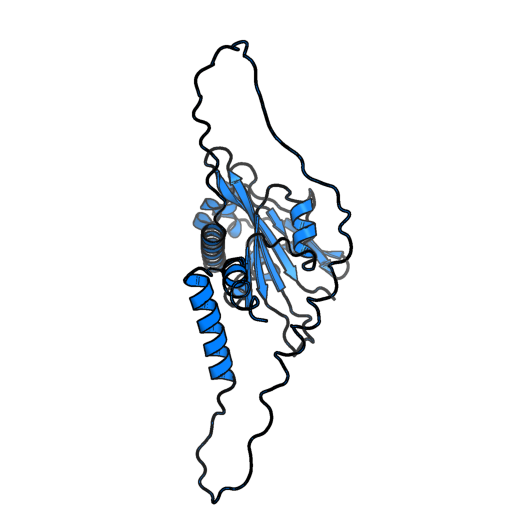91.88 192 GLN A N 1
ATOM 1489 C CA . GLN A 1 192 ? 6.470 -3.039 -11.894 1.00 91.88 192 GLN A CA 1
ATOM 1490 C C . GLN A 1 192 ? 6.348 -1.840 -10.958 1.00 91.88 192 GLN A C 1
ATOM 1492 O O . GLN A 1 192 ? 7.304 -1.078 -10.817 1.00 91.88 192 GLN A O 1
ATOM 1497 N N . HIS A 1 193 ? 5.183 -1.665 -10.332 1.00 91.81 193 HIS A N 1
ATOM 1498 C CA . HIS A 1 193 ? 4.849 -0.448 -9.600 1.00 91.81 193 HIS A CA 1
ATOM 1499 C C . HIS A 1 193 ? 4.688 -0.669 -8.107 1.00 91.81 193 HIS A C 1
ATOM 1501 O O . HIS A 1 193 ? 5.154 0.183 -7.359 1.00 91.81 193 HIS A O 1
ATOM 1507 N N . LEU A 1 194 ? 4.079 -1.777 -7.662 1.00 91.88 194 LEU A N 1
ATOM 1508 C CA . LEU A 1 194 ? 3.925 -2.043 -6.228 1.00 91.88 194 LEU A CA 1
ATOM 1509 C C . LEU A 1 194 ? 5.241 -2.509 -5.585 1.00 91.88 194 LEU A C 1
ATOM 1511 O O . LEU A 1 194 ? 5.606 -1.975 -4.543 1.00 91.88 194 LEU A O 1
ATOM 1515 N N . GLN A 1 195 ? 5.963 -3.450 -6.210 1.00 89.00 195 GLN A N 1
ATOM 1516 C CA . GLN A 1 195 ? 7.301 -3.919 -5.795 1.00 89.00 195 GLN A CA 1
ATOM 1517 C C . GLN A 1 195 ? 7.410 -4.263 -4.298 1.0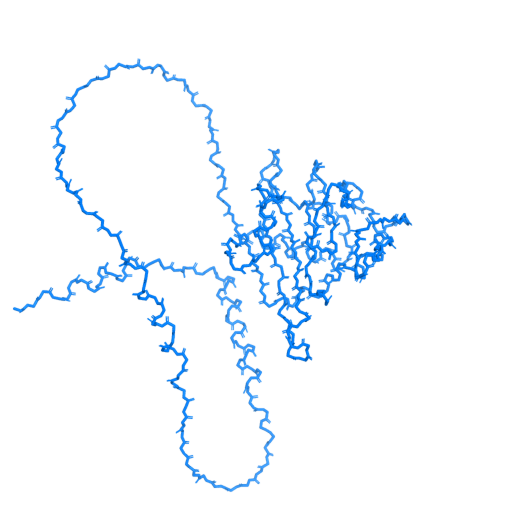0 89.00 195 GLN A C 1
ATOM 1519 O O . GLN A 1 195 ? 8.294 -3.780 -3.581 1.00 89.00 195 GLN A O 1
ATOM 1524 N N . VAL A 1 196 ? 6.469 -5.081 -3.818 1.00 90.12 196 VAL A N 1
ATOM 1525 C CA . VAL A 1 196 ? 6.296 -5.419 -2.397 1.00 90.12 196 VAL A CA 1
ATOM 1526 C C . VAL A 1 196 ? 7.568 -5.969 -1.740 1.00 90.12 196 VAL A C 1
ATOM 1528 O O . VAL A 1 196 ? 7.845 -5.696 -0.571 1.00 90.12 196 VAL A O 1
ATOM 1531 N N . GLU A 1 197 ? 8.386 -6.695 -2.501 1.00 89.25 197 GLU A N 1
ATOM 1532 C CA . GLU A 1 197 ? 9.626 -7.319 -2.051 1.00 89.25 197 GLU A CA 1
ATOM 1533 C C . GLU A 1 197 ? 10.617 -6.310 -1.456 1.00 89.25 197 GLU A C 1
ATOM 1535 O O . GLU A 1 197 ? 11.442 -6.652 -0.608 1.00 89.25 197 GLU A O 1
ATOM 1540 N N . ARG A 1 198 ? 10.511 -5.039 -1.861 1.00 88.19 198 ARG A N 1
ATOM 1541 C CA . ARG A 1 198 ? 11.395 -3.959 -1.422 1.00 88.19 198 ARG A CA 1
ATOM 1542 C C . ARG A 1 198 ? 11.113 -3.485 0.004 1.00 88.19 198 ARG A C 1
ATOM 1544 O O . ARG A 1 198 ? 11.918 -2.714 0.516 1.00 88.19 198 ARG A O 1
ATOM 1551 N N . PHE A 1 199 ? 10.020 -3.929 0.629 1.00 91.94 199 PHE A N 1
ATOM 1552 C CA . PHE A 1 199 ? 9.572 -3.450 1.941 1.00 91.94 199 PHE A CA 1
ATOM 1553 C C . PHE A 1 199 ? 9.748 -4.470 3.077 1.00 91.94 199 PHE A C 1
ATOM 1555 O O . PHE A 1 199 ? 9.535 -4.124 4.236 1.00 91.94 199 PHE A O 1
ATOM 1562 N N . PHE A 1 200 ? 10.190 -5.704 2.796 1.00 89.88 200 PHE A N 1
ATOM 1563 C CA . PHE A 1 200 ? 10.533 -6.673 3.856 1.00 89.88 200 PHE A CA 1
ATOM 1564 C C . PHE A 1 200 ? 11.764 -6.274 4.669 1.00 89.88 200 PHE A C 1
ATOM 1566 O O . PHE A 1 200 ? 11.895 -6.669 5.825 1.00 89.88 200 PHE A O 1
ATOM 1573 N N . GLU A 1 201 ? 12.668 -5.511 4.058 1.00 85.56 201 GLU A N 1
ATOM 1574 C CA . GLU A 1 201 ? 13.869 -4.973 4.699 1.00 85.56 201 GLU A CA 1
ATOM 1575 C C . GLU A 1 201 ? 13.725 -3.475 4.998 1.00 85.56 201 GLU A C 1
ATOM 1577 O O . GLU A 1 201 ? 14.727 -2.767 5.038 1.00 85.56 201 GLU A O 1
ATOM 1582 N N . ALA A 1 202 ? 12.489 -2.990 5.187 1.00 90.06 202 ALA A N 1
ATOM 1583 C CA . ALA A 1 202 ? 12.239 -1.605 5.567 1.00 90.06 202 ALA A CA 1
ATOM 1584 C C . ALA A 1 202 ? 13.073 -1.217 6.801 1.00 90.06 202 ALA A C 1
ATOM 1586 O O . ALA A 1 202 ? 13.132 -1.956 7.790 1.00 90.06 202 ALA A O 1
ATOM 1587 N N . ASP A 1 203 ? 13.714 -0.052 6.733 1.00 89.81 203 ASP A N 1
ATOM 1588 C CA . ASP A 1 203 ? 14.517 0.488 7.830 1.00 89.81 203 ASP A CA 1
ATOM 1589 C C . ASP A 1 203 ? 13.625 0.852 9.022 1.00 89.81 203 ASP A C 1
ATOM 1591 O O . ASP A 1 203 ? 14.012 0.674 10.183 1.00 89.81 203 ASP A O 1
ATOM 1595 N N . GLU A 1 204 ? 12.407 1.320 8.729 1.00 90.88 204 GLU A N 1
ATOM 1596 C CA . GLU A 1 204 ? 11.418 1.741 9.712 1.00 90.88 204 GLU A CA 1
ATOM 1597 C C . GLU A 1 204 ? 10.012 1.263 9.330 1.00 90.88 204 GLU A C 1
ATOM 1599 O O . GLU A 1 204 ? 9.625 1.253 8.160 1.00 90.88 204 GLU A O 1
ATOM 1604 N N . VAL A 1 205 ? 9.234 0.887 10.349 1.00 93.25 205 VAL A N 1
ATOM 1605 C CA . VAL A 1 205 ? 7.789 0.666 10.236 1.00 93.25 205 VAL A CA 1
ATOM 1606 C C . VAL A 1 205 ? 7.110 1.645 11.180 1.00 93.25 205 VAL A C 1
ATOM 1608 O O . VAL A 1 205 ? 7.296 1.565 12.398 1.00 93.25 205 VAL A O 1
ATOM 1611 N N . LEU A 1 206 ? 6.379 2.595 10.609 1.00 91.62 206 LEU A N 1
ATOM 1612 C CA . LEU A 1 206 ? 5.715 3.673 11.333 1.00 91.62 206 LEU A CA 1
ATOM 1613 C C . LEU A 1 206 ? 4.217 3.386 11.379 1.00 91.62 206 LEU A C 1
ATOM 1615 O O . LEU A 1 206 ? 3.622 3.044 10.361 1.00 91.62 206 LEU A O 1
ATOM 1619 N N . VAL A 1 207 ? 3.603 3.522 12.553 1.00 92.94 207 VAL A N 1
ATOM 1620 C CA . VAL A 1 207 ? 2.172 3.261 12.750 1.00 92.94 207 VAL A CA 1
ATOM 1621 C C . VAL A 1 207 ? 1.509 4.507 13.302 1.00 92.94 207 VAL A C 1
ATOM 1623 O O . VAL A 1 207 ? 1.847 4.944 14.400 1.00 92.94 207 VAL A O 1
ATOM 1626 N N . ASP A 1 208 ? 0.573 5.058 12.531 1.00 88.12 208 ASP A N 1
ATOM 1627 C CA . ASP A 1 208 ? -0.222 6.244 12.869 1.00 88.12 208 ASP A CA 1
ATOM 1628 C C . ASP A 1 208 ? 0.627 7.415 13.400 1.00 88.12 208 ASP A C 1
ATOM 1630 O O . ASP A 1 208 ? 0.254 8.139 14.323 1.00 88.12 208 ASP A O 1
ATOM 1634 N N . THR A 1 209 ? 1.832 7.589 12.848 1.00 72.12 209 THR A N 1
ATOM 1635 C CA . THR A 1 209 ? 2.736 8.646 13.294 1.00 72.12 209 THR A CA 1
ATOM 1636 C C . THR A 1 209 ? 2.326 9.971 12.669 1.00 72.12 209 THR A C 1
ATOM 1638 O O . THR A 1 209 ? 2.629 10.259 11.510 1.00 72.12 209 THR A O 1
ATOM 1641 N N . THR A 1 210 ? 1.690 10.826 13.462 1.00 54.44 210 THR A N 1
ATOM 1642 C CA . THR A 1 210 ? 1.469 12.234 13.124 1.00 54.44 210 THR A CA 1
ATOM 1643 C C . THR A 1 210 ? 2.759 13.027 13.366 1.00 54.44 210 THR A C 1
ATOM 1645 O O . THR A 1 210 ? 2.842 13.813 14.311 1.00 54.44 210 THR A O 1
ATOM 1648 N N . SER A 1 211 ? 3.819 12.788 12.587 1.00 43.53 211 SER A N 1
ATOM 1649 C CA . SER A 1 211 ? 4.972 13.695 12.607 1.00 43.53 211 SER A CA 1
ATOM 1650 C C . SER A 1 211 ? 4.722 14.841 11.622 1.00 43.53 211 SER A C 1
ATOM 1652 O O . SER A 1 211 ? 4.561 14.580 10.433 1.00 43.53 211 SER A O 1
ATOM 1654 N N . PRO A 1 212 ? 4.727 16.113 12.062 1.00 41.78 212 PRO A N 1
ATOM 1655 C CA . PRO A 1 212 ? 4.604 17.264 11.166 1.00 41.78 212 PRO A CA 1
ATOM 1656 C C . PRO A 1 212 ? 5.706 17.341 10.097 1.00 41.78 212 PRO A C 1
ATOM 1658 O O . PRO A 1 212 ? 5.542 18.064 9.119 1.00 41.78 212 PRO A O 1
ATOM 1661 N N . GLU A 1 213 ? 6.825 16.636 10.294 1.00 40.03 213 GLU A N 1
ATOM 1662 C CA . GLU A 1 213 ? 7.988 16.647 9.398 1.00 40.03 213 GLU A CA 1
ATOM 1663 C C . GLU A 1 213 ? 7.950 15.541 8.328 1.00 40.03 213 GLU A C 1
ATOM 1665 O O . GLU A 1 213 ? 8.684 15.629 7.345 1.00 40.03 213 GLU A O 1
ATOM 1670 N N . SER A 1 214 ? 7.075 14.534 8.461 1.00 47.88 214 SER A N 1
ATOM 1671 C CA . SER A 1 214 ? 6.794 13.574 7.388 1.00 47.88 214 SER A CA 1
ATOM 1672 C C . SER A 1 214 ? 5.639 14.104 6.534 1.00 47.88 214 SER A C 1
ATOM 1674 O O . SER A 1 214 ? 4.477 13.777 6.753 1.00 47.88 214 SER A O 1
ATOM 1676 N N . ASP A 1 215 ? 5.964 14.940 5.551 1.00 57.38 215 ASP A N 1
ATOM 1677 C CA . ASP A 1 215 ? 5.025 15.542 4.585 1.00 57.38 215 ASP A CA 1
ATOM 1678 C C . ASP A 1 215 ? 3.942 14.569 4.021 1.00 57.38 215 ASP A C 1
ATOM 1680 O O . ASP A 1 215 ? 2.780 14.970 3.901 1.00 57.38 215 ASP A O 1
ATOM 1684 N N . PRO A 1 216 ? 4.228 13.265 3.770 1.00 58.22 216 PRO A N 1
ATOM 1685 C CA . PRO A 1 216 ? 3.233 12.307 3.273 1.00 58.22 216 PRO A CA 1
ATOM 1686 C C . PRO A 1 216 ? 2.057 12.025 4.212 1.00 58.22 216 PRO A C 1
ATOM 1688 O O . PRO A 1 216 ? 0.926 11.876 3.747 1.00 58.22 216 PRO A O 1
ATOM 1691 N N . THR A 1 217 ? 2.290 11.930 5.526 1.00 61.31 217 THR A N 1
ATOM 1692 C CA . THR A 1 217 ? 1.225 11.558 6.472 1.00 61.31 217 THR A CA 1
ATOM 1693 C C . THR A 1 217 ? 0.220 12.688 6.643 1.00 61.31 217 THR A C 1
ATOM 1695 O O . THR A 1 217 ? -0.971 12.420 6.736 1.00 61.31 217 THR A O 1
ATOM 1698 N N . ASN A 1 218 ? 0.651 13.950 6.554 1.00 70.75 218 ASN A N 1
ATOM 1699 C CA . ASN A 1 218 ? -0.267 15.093 6.524 1.00 70.75 218 ASN A CA 1
ATOM 1700 C C . ASN A 1 218 ? -1.193 15.057 5.299 1.00 70.75 218 ASN A C 1
ATOM 1702 O O . ASN A 1 218 ? -2.386 15.343 5.420 1.00 70.75 218 ASN A O 1
ATOM 1706 N N . TYR A 1 219 ? -0.665 14.688 4.126 1.00 83.88 219 TYR A N 1
ATOM 1707 C CA . TYR A 1 219 ? -1.484 14.518 2.927 1.00 83.88 219 TYR A CA 1
ATOM 1708 C C . TYR A 1 219 ? -2.478 13.363 3.094 1.00 83.88 219 TYR A C 1
ATOM 1710 O O . TYR A 1 219 ? -3.675 13.558 2.881 1.00 83.88 219 TYR A O 1
ATOM 1718 N N . LEU A 1 220 ? -2.021 12.185 3.531 1.00 88.00 220 LEU A N 1
ATOM 1719 C CA . LEU A 1 220 ? -2.897 11.023 3.692 1.00 88.00 220 LEU A CA 1
ATOM 1720 C C . LEU A 1 220 ? -3.977 11.247 4.753 1.00 88.00 220 LEU A C 1
ATOM 1722 O O . LEU A 1 220 ? -5.118 10.890 4.494 1.00 88.00 220 LEU A O 1
ATOM 1726 N N . SER A 1 221 ? -3.680 11.925 5.864 1.00 84.62 221 SER A N 1
ATOM 1727 C CA . SER A 1 221 ? -4.695 12.312 6.856 1.00 84.62 221 SER A CA 1
ATOM 1728 C C . SER A 1 221 ? -5.722 13.309 6.309 1.00 84.62 221 SER A C 1
ATOM 1730 O O . SER A 1 221 ? -6.824 13.406 6.835 1.00 84.62 221 SER A O 1
ATOM 1732 N N . SER A 1 222 ? -5.394 14.072 5.260 1.00 85.94 222 SER A N 1
ATOM 1733 C CA . SER A 1 222 ? -6.369 14.952 4.599 1.00 85.94 222 SER A CA 1
ATOM 1734 C C . SER A 1 222 ? -7.279 14.207 3.618 1.00 85.94 222 SER A C 1
ATOM 1736 O O . SER A 1 222 ? -8.435 14.588 3.450 1.00 85.94 222 SER A O 1
ATOM 1738 N N . VAL A 1 223 ? -6.765 13.149 2.981 1.00 89.94 223 VAL A N 1
ATOM 1739 C CA . VAL A 1 223 ? -7.514 12.310 2.031 1.00 89.94 223 VAL A CA 1
ATOM 1740 C C . VAL A 1 223 ? -8.338 11.245 2.761 1.00 89.94 223 VAL A C 1
ATOM 1742 O O . VAL A 1 223 ? -9.455 10.949 2.346 1.00 89.94 223 VAL A O 1
ATOM 1745 N N . PHE A 1 224 ? -7.801 10.702 3.854 1.00 91.88 224 PHE A N 1
ATOM 1746 C CA . PHE A 1 224 ? -8.372 9.638 4.678 1.00 91.88 224 PHE A CA 1
ATOM 1747 C C . PHE A 1 224 ? -8.440 10.099 6.149 1.00 91.88 224 PHE A C 1
ATOM 1749 O O . PHE A 1 224 ? -7.602 9.706 6.963 1.00 91.88 224 PHE A O 1
ATOM 1756 N N . PRO A 1 225 ? -9.390 10.985 6.502 1.00 89.56 225 PRO A N 1
ATOM 1757 C CA . PRO A 1 225 ? -9.420 11.655 7.807 1.00 89.56 225 PRO A CA 1
ATOM 1758 C C . PRO A 1 225 ? -9.675 10.722 8.995 1.00 89.56 225 PRO A C 1
ATOM 1760 O O . PRO A 1 225 ? -9.222 11.015 10.100 1.00 89.56 225 PRO A O 1
ATOM 1763 N N . ASP A 1 226 ? -10.358 9.602 8.763 1.00 91.06 226 ASP A N 1
ATOM 1764 C CA . ASP A 1 226 ? -10.738 8.640 9.803 1.00 91.06 226 ASP A CA 1
ATOM 1765 C C . ASP A 1 226 ? -9.808 7.413 9.836 1.00 91.06 226 ASP A C 1
ATOM 1767 O O . ASP A 1 226 ? -10.012 6.471 10.605 1.00 91.06 226 ASP A O 1
ATOM 1771 N N . ALA A 1 227 ? -8.768 7.414 8.998 1.00 93.88 227 ALA A N 1
ATOM 1772 C CA . ALA A 1 227 ? -7.902 6.267 8.810 1.00 93.88 227 ALA A CA 1
ATOM 1773 C C . ALA A 1 227 ? -6.695 6.236 9.752 1.00 93.88 227 ALA A C 1
ATOM 1775 O O . ALA A 1 227 ? -6.249 7.236 10.317 1.00 93.88 227 ALA A O 1
ATOM 1776 N N . LYS A 1 228 ? -6.114 5.042 9.851 1.00 94.50 228 LYS A N 1
ATOM 1777 C CA . LYS A 1 228 ? -4.798 4.776 10.427 1.00 94.50 228 LYS A CA 1
ATOM 1778 C C . LYS A 1 228 ? -3.865 4.304 9.331 1.00 94.50 228 LYS A C 1
ATOM 1780 O O . LYS A 1 228 ? -4.248 3.501 8.483 1.00 94.50 228 LYS A O 1
ATOM 1785 N N . VAL A 1 229 ? -2.632 4.796 9.346 1.00 94.25 229 VAL A N 1
ATOM 1786 C CA . VAL A 1 229 ? -1.643 4.489 8.306 1.00 94.25 229 VAL A CA 1
ATOM 1787 C C . VAL A 1 229 ? -0.498 3.687 8.903 1.00 94.25 229 VAL A C 1
ATOM 1789 O O . VAL A 1 229 ? 0.050 4.061 9.938 1.00 94.25 229 VAL A O 1
ATOM 1792 N N . VAL A 1 230 ? -0.122 2.599 8.233 1.00 95.50 230 VAL A N 1
ATOM 1793 C CA . VAL A 1 230 ? 1.154 1.915 8.458 1.00 95.50 230 VAL A CA 1
ATOM 1794 C C . VAL A 1 230 ? 2.071 2.209 7.279 1.00 95.50 230 VAL A C 1
ATOM 1796 O O . VAL A 1 230 ? 1.710 1.937 6.136 1.00 95.50 230 VAL A O 1
ATOM 1799 N N . GLU A 1 231 ? 3.247 2.762 7.549 1.00 94.50 231 GLU A N 1
ATOM 1800 C CA . GLU A 1 231 ? 4.266 3.060 6.545 1.00 94.50 231 GLU A CA 1
ATOM 1801 C C . GLU A 1 231 ? 5.455 2.111 6.696 1.00 94.50 231 GLU A C 1
ATOM 1803 O O . GLU A 1 231 ? 6.074 2.048 7.758 1.00 94.50 231 GLU A O 1
ATOM 1808 N N . PHE A 1 232 ? 5.798 1.408 5.617 1.00 94.88 232 PHE A N 1
ATOM 1809 C CA . PHE A 1 232 ? 7.062 0.686 5.485 1.00 94.88 232 PHE A CA 1
ATOM 1810 C C . PHE A 1 232 ? 8.054 1.582 4.752 1.00 94.88 232 PHE A C 1
ATOM 1812 O O . PHE A 1 232 ? 7.962 1.725 3.532 1.00 94.88 232 PHE A O 1
ATOM 1819 N N . TYR A 1 233 ? 8.984 2.193 5.482 1.00 92.81 233 TYR A N 1
ATOM 1820 C CA . TYR A 1 233 ? 9.940 3.157 4.942 1.00 92.81 233 TYR A CA 1
ATOM 1821 C C . TYR A 1 233 ? 11.324 2.531 4.753 1.00 92.81 233 TYR A C 1
ATOM 1823 O O . TYR A 1 233 ? 11.838 1.829 5.622 1.00 92.81 233 TYR A O 1
ATOM 1831 N N . THR A 1 234 ? 11.947 2.796 3.607 1.00 91.00 234 THR A N 1
ATOM 1832 C CA . THR A 1 234 ? 13.350 2.460 3.333 1.00 91.00 234 THR A CA 1
ATOM 1833 C C . THR A 1 234 ? 14.094 3.723 2.927 1.00 91.00 234 THR A C 1
ATOM 1835 O O . THR A 1 234 ? 13.715 4.400 1.962 1.00 91.00 234 THR A O 1
ATOM 1838 N N . ALA A 1 235 ? 15.170 4.023 3.647 1.00 90.31 235 ALA A N 1
ATOM 1839 C CA . ALA A 1 235 ? 16.023 5.161 3.377 1.00 90.31 235 ALA A CA 1
ATOM 1840 C C . ALA A 1 235 ? 16.748 4.990 2.038 1.00 90.31 235 ALA A C 1
ATOM 1842 O O . ALA A 1 235 ? 17.088 3.888 1.600 1.00 90.31 235 ALA A O 1
ATOM 1843 N N . GLY A 1 236 ? 17.001 6.114 1.375 1.00 88.75 236 GLY A N 1
ATOM 1844 C CA . GLY A 1 236 ? 17.825 6.115 0.178 1.00 88.75 236 GLY A CA 1
ATOM 1845 C C . GLY A 1 236 ? 19.285 5.797 0.505 1.00 88.75 236 GLY A C 1
ATOM 1846 O O . GLY A 1 236 ? 19.801 6.104 1.580 1.00 88.75 236 GLY A O 1
ATOM 1847 N N . THR A 1 237 ? 19.978 5.204 -0.453 1.00 89.69 237 THR A N 1
ATOM 1848 C CA . THR A 1 237 ? 21.378 4.823 -0.357 1.00 89.69 237 THR A CA 1
ATOM 1849 C C . THR A 1 237 ? 22.304 5.978 -0.737 1.00 89.69 237 THR A C 1
ATOM 1851 O O . THR A 1 237 ? 22.000 6.825 -1.583 1.00 89.69 237 THR A O 1
ATOM 1854 N N . GLU A 1 238 ? 23.510 5.991 -0.164 1.00 92.12 238 GLU A N 1
ATOM 1855 C CA . GLU A 1 238 ? 24.538 6.986 -0.508 1.00 92.12 238 GLU A CA 1
ATOM 1856 C C . GLU A 1 238 ? 24.896 6.972 -2.002 1.00 92.12 238 GLU A C 1
ATOM 1858 O O . GLU A 1 238 ? 25.193 8.021 -2.575 1.00 92.12 238 GLU A O 1
ATOM 1863 N N . GLN A 1 239 ? 24.821 5.802 -2.653 1.00 91.88 239 GLN A N 1
ATOM 1864 C CA . GLN A 1 239 ? 25.094 5.638 -4.085 1.00 91.88 239 GLN A CA 1
ATOM 1865 C C . GLN A 1 239 ? 24.232 6.569 -4.947 1.00 91.88 239 GLN A C 1
ATOM 1867 O O . GLN A 1 239 ? 24.712 7.081 -5.959 1.00 91.88 239 GLN A O 1
ATOM 1872 N N . TYR A 1 240 ? 22.989 6.809 -4.533 1.00 88.06 240 TYR A N 1
ATOM 1873 C CA . TYR A 1 240 ? 22.046 7.685 -5.222 1.00 88.06 240 TYR A CA 1
ATOM 1874 C C . TYR A 1 240 ? 21.810 8.989 -4.458 1.00 88.06 240 TYR A C 1
ATOM 1876 O O . TYR A 1 240 ? 20.815 9.665 -4.685 1.00 88.06 240 TYR A O 1
ATOM 1884 N N . SER A 1 241 ? 22.733 9.380 -3.569 1.00 91.19 241 SER A N 1
ATOM 1885 C CA . SER A 1 241 ? 22.607 10.589 -2.736 1.00 91.19 241 SER A CA 1
ATOM 1886 C C . SER A 1 241 ? 21.316 10.616 -1.907 1.00 91.19 241 SER A C 1
ATOM 1888 O O . SER A 1 241 ? 20.762 11.679 -1.643 1.00 91.19 241 SER A O 1
ATOM 1890 N N . GLY A 1 242 ? 20.820 9.437 -1.533 1.00 88.88 242 GLY A N 1
ATOM 1891 C CA . GLY A 1 242 ? 19.560 9.267 -0.826 1.00 88.88 242 GLY A CA 1
ATOM 1892 C C . GLY A 1 242 ? 18.311 9.411 -1.696 1.00 88.88 242 GLY A C 1
ATOM 1893 O O . GLY A 1 242 ? 17.221 9.353 -1.150 1.00 88.88 242 GLY A O 1
ATOM 1894 N N . LEU A 1 243 ? 18.425 9.586 -3.017 1.00 86.75 243 LEU A N 1
ATOM 1895 C CA . LEU A 1 243 ? 17.296 9.815 -3.935 1.00 86.75 243 LEU A CA 1
ATOM 1896 C C . LEU A 1 243 ? 16.612 8.526 -4.423 1.00 86.75 243 LEU A C 1
ATOM 1898 O O . LEU A 1 243 ? 15.835 8.545 -5.363 1.00 86.75 243 LEU A O 1
ATOM 1902 N N . ASP A 1 244 ? 16.914 7.385 -3.826 1.00 89.44 244 ASP A N 1
ATOM 1903 C CA . ASP A 1 244 ? 16.287 6.083 -4.086 1.00 89.44 244 ASP A CA 1
ATOM 1904 C C . ASP A 1 244 ? 15.484 5.581 -2.872 1.00 89.44 244 ASP A C 1
AT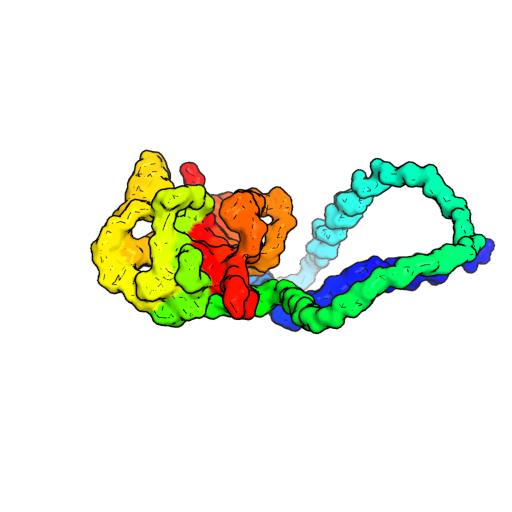OM 1906 O O . ASP A 1 244 ? 15.185 4.378 -2.769 1.00 89.44 244 ASP A O 1
ATOM 1910 N N . TRP A 1 245 ? 15.141 6.511 -1.967 1.00 91.00 245 TRP A N 1
ATOM 1911 C CA . TRP A 1 245 ? 14.212 6.284 -0.865 1.00 91.00 245 TRP A CA 1
ATOM 1912 C C . TRP A 1 245 ? 12.844 5.852 -1.397 1.00 91.00 245 TRP A C 1
ATOM 1914 O O . TRP A 1 245 ? 12.445 6.194 -2.517 1.00 91.00 245 TRP A O 1
ATOM 1924 N N . ARG A 1 246 ? 12.123 5.077 -0.587 1.00 90.88 246 ARG A N 1
ATOM 1925 C CA . ARG A 1 246 ? 10.762 4.635 -0.905 1.00 90.88 246 ARG A CA 1
ATOM 1926 C C . ARG A 1 246 ? 9.963 4.336 0.351 1.00 90.88 246 ARG A C 1
ATOM 1928 O O . ARG A 1 246 ? 10.533 3.934 1.366 1.00 90.88 246 ARG A O 1
ATOM 1935 N N . SER A 1 247 ? 8.650 4.426 0.230 1.00 92.88 247 SER A N 1
ATOM 1936 C CA . SER A 1 247 ? 7.718 3.908 1.213 1.00 92.88 247 SER A CA 1
ATOM 1937 C C . SER A 1 247 ? 6.465 3.300 0.594 1.00 92.88 247 SER A C 1
ATOM 1939 O O . SER A 1 247 ? 6.044 3.661 -0.505 1.00 92.88 247 SER A O 1
ATOM 1941 N N . LEU A 1 248 ? 5.895 2.342 1.324 1.00 95.00 248 LEU A N 1
ATOM 1942 C CA . LEU A 1 248 ? 4.573 1.779 1.078 1.00 95.00 248 LEU A CA 1
ATOM 1943 C C . LEU A 1 248 ? 3.671 2.167 2.244 1.00 95.00 248 LEU A C 1
ATOM 1945 O O . LEU A 1 248 ? 3.922 1.770 3.383 1.00 95.00 248 LEU A O 1
ATOM 1949 N N . HIS A 1 249 ? 2.612 2.911 1.946 1.00 95.31 249 HIS A N 1
ATOM 1950 C CA . HIS A 1 249 ? 1.572 3.266 2.898 1.00 95.31 249 HIS A CA 1
ATOM 1951 C C . HIS A 1 249 ? 0.402 2.289 2.762 1.00 95.31 249 HIS A C 1
ATOM 1953 O O .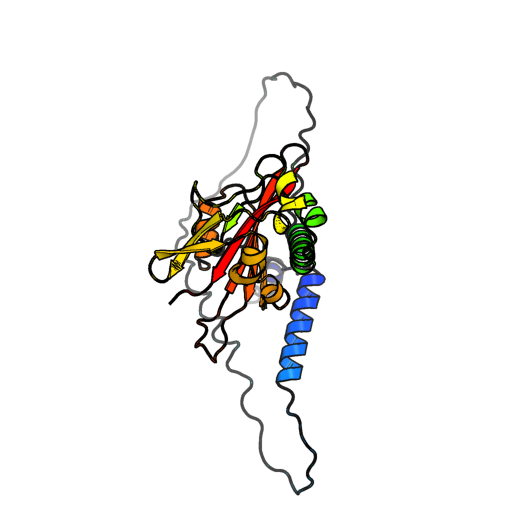 HIS A 1 249 ? -0.213 2.168 1.699 1.00 95.31 249 HIS A O 1
ATOM 1959 N N . MET A 1 250 ? 0.084 1.606 3.857 1.00 97.38 250 MET A N 1
ATOM 1960 C CA . MET A 1 250 ? -1.129 0.815 4.019 1.00 97.38 250 MET A CA 1
ATOM 1961 C C . MET A 1 250 ? -2.119 1.622 4.853 1.00 97.38 250 MET A C 1
ATOM 1963 O O . MET A 1 250 ? -1.830 1.960 6.002 1.00 97.38 250 MET A O 1
ATOM 1967 N N . VAL A 1 251 ? -3.267 1.953 4.268 1.00 97.19 251 VAL A N 1
ATOM 1968 C CA . VAL A 1 251 ? -4.291 2.789 4.907 1.00 97.19 251 VAL A CA 1
ATOM 1969 C C . VAL A 1 251 ? -5.431 1.903 5.388 1.00 97.19 251 VAL A C 1
ATOM 1971 O O . VAL A 1 251 ? -5.946 1.084 4.620 1.00 97.19 251 VAL A O 1
ATOM 1974 N N . PHE A 1 252 ? -5.821 2.073 6.648 1.00 97.69 252 PHE A N 1
ATOM 1975 C CA . PHE A 1 252 ? -6.826 1.265 7.319 1.00 97.69 252 PHE A CA 1
ATOM 1976 C C . PHE A 1 252 ? -7.951 2.119 7.882 1.00 97.69 252 PHE A C 1
ATOM 1978 O O . PHE A 1 252 ? -7.690 3.126 8.528 1.00 97.69 252 PHE A O 1
ATOM 1985 N N . GLU A 1 253 ? -9.183 1.657 7.730 1.00 96.56 253 GLU A N 1
ATOM 1986 C CA . GLU A 1 253 ? -10.357 2.217 8.404 1.00 96.56 253 GLU A CA 1
ATOM 1987 C C . GLU A 1 253 ? -11.118 1.097 9.110 1.00 96.56 253 GLU A C 1
ATOM 1989 O O . GLU A 1 253 ? -10.984 -0.075 8.746 1.00 96.56 253 GLU A O 1
ATOM 1994 N N . GLN A 1 254 ? -11.863 1.441 10.159 1.00 95.44 254 GLN A N 1
ATOM 1995 C CA . GLN A 1 254 ? -12.682 0.460 10.862 1.00 95.44 254 GLN A CA 1
ATOM 1996 C C . GLN A 1 254 ? -13.873 0.050 9.994 1.00 95.44 254 GLN A C 1
ATOM 1998 O O . GLN A 1 254 ? -14.473 0.870 9.307 1.00 95.44 254 GLN A O 1
ATOM 2003 N N . GLU A 1 255 ? -14.184 -1.242 10.016 1.00 91.88 255 GLU A N 1
ATOM 2004 C CA . GLU A 1 255 ? -15.428 -1.769 9.469 1.00 91.88 255 GLU A CA 1
ATOM 2005 C C . GLU A 1 255 ? -16.554 -1.515 10.469 1.00 91.88 255 GLU A C 1
ATOM 2007 O O . GLU A 1 255 ? -16.476 -1.969 11.612 1.00 91.88 255 GLU A O 1
ATOM 2012 N N . GLU A 1 256 ? -17.630 -0.859 10.047 1.00 88.12 256 GLU A N 1
ATOM 2013 C CA . GLU A 1 256 ? -18.631 -0.356 11.000 1.00 88.12 256 GLU A CA 1
ATOM 2014 C C . GLU A 1 256 ? -19.393 -1.473 11.718 1.00 88.12 256 GLU A C 1
ATOM 2016 O O . GLU A 1 256 ? -19.868 -1.301 12.838 1.00 88.12 256 GLU A O 1
ATOM 2021 N N . ALA A 1 257 ? -19.487 -2.648 11.092 1.00 84.38 257 ALA A N 1
ATOM 2022 C CA . ALA A 1 257 ? -20.164 -3.803 11.666 1.00 84.38 257 ALA A CA 1
ATOM 2023 C C . ALA A 1 257 ? -19.350 -4.523 12.757 1.00 84.38 257 ALA A C 1
ATOM 2025 O O . ALA A 1 257 ? -19.943 -5.180 13.612 1.00 84.38 257 ALA A O 1
ATOM 2026 N N . SER A 1 258 ? -18.014 -4.460 12.713 1.00 88.12 258 SER A N 1
ATOM 2027 C CA . SER A 1 258 ? -17.138 -5.249 13.596 1.00 88.12 258 SER A CA 1
ATOM 2028 C C . SER A 1 258 ? -16.114 -4.430 14.382 1.00 88.12 258 SER A C 1
ATOM 2030 O O . SER A 1 258 ? -15.475 -4.975 15.279 1.00 88.12 258 SER A O 1
ATOM 2032 N N . GLY A 1 259 ? -15.910 -3.159 14.034 1.00 89.56 259 GLY A N 1
ATOM 2033 C CA . GLY A 1 259 ? -14.842 -2.311 14.565 1.00 89.56 259 GLY A CA 1
ATOM 2034 C C . GLY A 1 259 ? -13.432 -2.726 14.121 1.00 89.56 259 GLY A C 1
ATOM 2035 O O . GLY A 1 259 ? -12.444 -2.127 14.557 1.00 89.56 259 GLY A O 1
ATOM 2036 N N . GLU A 1 260 ? -13.299 -3.750 13.267 1.00 93.00 260 GLU A N 1
ATOM 2037 C CA . GLU A 1 260 ? -12.000 -4.249 12.818 1.00 93.00 260 GLU A CA 1
ATOM 2038 C C . GLU A 1 260 ? -11.347 -3.291 11.820 1.00 93.00 260 GLU A C 1
ATOM 2040 O O . GLU A 1 260 ? -11.968 -2.876 10.847 1.00 93.00 260 GLU A O 1
ATOM 2045 N N . TRP A 1 261 ? -10.051 -3.025 11.990 1.00 96.31 261 TRP A N 1
ATOM 2046 C CA . TRP A 1 261 ? -9.259 -2.286 11.006 1.00 96.31 261 TRP A CA 1
ATOM 2047 C C . TRP A 1 261 ? -9.095 -3.089 9.708 1.00 96.31 261 TRP A C 1
ATOM 2049 O O . TRP A 1 261 ? -8.436 -4.141 9.673 1.00 96.31 261 TRP A O 1
ATOM 2059 N N . ARG A 1 262 ? -9.678 -2.568 8.628 1.00 97.94 262 ARG A N 1
ATOM 2060 C CA . ARG A 1 262 ? -9.655 -3.126 7.276 1.00 97.94 262 ARG A CA 1
ATOM 2061 C C . ARG A 1 262 ? -8.843 -2.250 6.336 1.00 97.94 262 ARG A C 1
ATOM 2063 O O . ARG A 1 262 ? -8.866 -1.028 6.428 1.00 97.94 262 ARG A O 1
ATOM 2070 N N . LEU A 1 263 ? -8.124 -2.889 5.421 1.00 98.62 263 LEU A N 1
ATOM 2071 C CA . LEU A 1 263 ? -7.304 -2.223 4.420 1.00 98.62 263 LEU A CA 1
ATOM 2072 C C . LEU A 1 263 ? -8.201 -1.552 3.372 1.00 98.62 263 LEU A C 1
ATOM 2074 O O . LEU A 1 263 ? -9.053 -2.213 2.777 1.00 98.62 263 LEU A O 1
ATOM 2078 N N . ILE A 1 264 ? -7.964 -0.266 3.120 1.00 98.19 264 ILE A N 1
ATOM 2079 C CA . ILE A 1 264 ? -8.696 0.524 2.122 1.00 98.19 264 ILE A CA 1
ATOM 2080 C C . ILE A 1 264 ? -7.804 1.113 1.029 1.00 98.19 264 ILE A C 1
ATOM 2082 O O . ILE A 1 264 ? -8.313 1.482 -0.032 1.00 98.19 264 ILE A O 1
ATOM 2086 N N . ALA A 1 265 ? -6.486 1.199 1.252 1.00 97.94 265 ALA A N 1
ATOM 2087 C CA . ALA A 1 265 ? -5.545 1.636 0.225 1.00 97.94 265 ALA A CA 1
ATOM 2088 C C . ALA A 1 265 ? -4.135 1.041 0.383 1.00 97.94 265 ALA A C 1
ATOM 2090 O O . ALA A 1 265 ? -3.642 0.879 1.501 1.00 97.94 265 ALA A O 1
ATOM 2091 N N . LEU A 1 266 ? -3.480 0.789 -0.755 1.00 97.56 266 LEU A N 1
ATOM 2092 C CA . LEU A 1 266 ? -2.032 0.600 -0.883 1.00 97.56 266 LEU A CA 1
ATOM 2093 C C . LEU A 1 266 ? -1.476 1.716 -1.765 1.00 97.56 266 LEU A C 1
ATOM 2095 O O . LEU A 1 266 ? -1.862 1.847 -2.931 1.00 97.56 266 LEU A O 1
ATOM 2099 N N . ILE A 1 267 ? -0.589 2.527 -1.198 1.00 95.44 267 ILE A N 1
ATOM 2100 C CA . ILE A 1 267 ? -0.079 3.734 -1.844 1.00 95.44 267 ILE A CA 1
ATOM 2101 C C . ILE A 1 267 ? 1.440 3.723 -1.761 1.00 95.44 267 ILE A C 1
ATOM 2103 O O . ILE A 1 267 ? 2.006 3.783 -0.670 1.00 95.44 267 ILE A O 1
ATOM 2107 N N . ASN A 1 268 ? 2.098 3.671 -2.914 1.00 92.69 268 ASN A N 1
ATOM 2108 C CA . ASN A 1 268 ? 3.541 3.843 -2.972 1.00 92.69 268 ASN A CA 1
ATOM 2109 C C . ASN A 1 268 ? 3.921 5.321 -2.929 1.00 92.69 268 ASN A C 1
ATOM 2111 O O . ASN A 1 268 ? 3.203 6.200 -3.403 1.00 92.69 268 ASN A O 1
ATOM 2115 N N . ASN A 1 269 ? 5.088 5.586 -2.364 1.00 89.50 269 ASN A N 1
ATOM 2116 C CA . ASN A 1 269 ? 5.743 6.873 -2.404 1.00 89.50 269 ASN A CA 1
ATOM 2117 C C . ASN A 1 269 ? 7.224 6.642 -2.679 1.00 89.50 269 ASN A C 1
ATOM 2119 O O . ASN A 1 269 ? 7.872 5.810 -2.049 1.00 89.50 269 ASN A O 1
ATOM 2123 N N . LEU A 1 270 ? 7.765 7.348 -3.654 1.00 84.56 270 LEU A N 1
ATOM 2124 C CA . LEU A 1 270 ? 9.149 7.184 -4.062 1.00 84.56 270 LEU A CA 1
ATOM 2125 C C . LEU A 1 270 ? 9.651 8.490 -4.641 1.00 84.56 270 LEU A C 1
ATOM 2127 O O . LEU A 1 270 ? 8.870 9.315 -5.120 1.00 84.56 270 LEU A O 1
ATOM 2131 N N . PHE A 1 271 ? 10.963 8.665 -4.616 1.00 76.12 271 PHE A N 1
ATOM 2132 C CA . PHE A 1 271 ? 11.568 9.803 -5.277 1.00 76.12 271 PHE A CA 1
ATOM 2133 C C . PHE A 1 271 ? 11.336 9.744 -6.793 1.00 76.12 271 PHE A C 1
ATOM 2135 O O . PHE A 1 271 ? 11.764 8.801 -7.460 1.00 76.12 271 PHE A O 1
ATOM 2142 N N . THR A 1 272 ? 10.708 10.786 -7.333 1.00 64.25 272 THR A N 1
ATOM 2143 C CA . THR A 1 272 ? 10.626 11.050 -8.773 1.00 64.25 272 THR A CA 1
ATOM 2144 C C . THR A 1 272 ? 11.479 12.288 -9.100 1.00 64.25 272 THR A C 1
ATOM 2146 O O . THR A 1 272 ? 11.232 13.331 -8.485 1.00 64.25 272 THR A O 1
ATOM 2149 N N . PRO A 1 273 ? 12.484 12.194 -9.990 1.00 57.16 273 PRO A N 1
ATOM 2150 C CA . PRO A 1 273 ? 13.356 13.310 -10.378 1.00 57.16 273 PRO A CA 1
ATOM 2151 C C . PRO A 1 273 ? 12.660 14.455 -11.130 1.00 57.16 273 PRO A C 1
ATOM 2153 O O . PRO A 1 273 ? 11.582 14.242 -11.729 1.00 57.16 273 PRO A O 1
#

Sequence (273 aa):
MNDQHHTADTKLDAFPTYRMSESAQHRIHQNVMKALEQQAPKQKLTRGISPRITAGLIAIAALFILTILSLNMLQTSPNTAIETPPAPTEPTVPIVSGEDEEEPEPFDPAALEQRANAILQALDRRDMATLAGYVHEEKGLLLSPYLSVSDSTVRFSQPEIATLLDDEATYLWGYGEANTDIRTTPAEYFEQHLQVERFFEADEVLVDTTSPESDPTNYLSSVFPDAKVVEFYTAGTEQYSGLDWRSLHMVFEQEEASGEWRLIALINNLFTP

Secondary structure (DSSP, 8-state):
----SSTTHHHHTTS------HHHHHHHHHHHHHHHHHHS-------------------SSSSSSSSTTSSS------------------------------PPPPP-HHHHHHHHHHHHHHHHTT-HHHHHTTB-TTT-EEEESSS---TTS-EE-HHHHHTGGG----EEEEE-GGG-EEEE-HHHHIIIII-GGGGTT-SEEEES---TT-HHHHHHHHHSTT-EEEEEEEPPPGGGTTTT-EEEEEEEEE-TTT--EEEEEEEEEE---